Protein AF-A0A512AAW4-F1 (afdb_monomer)

Organism: Streptococcus cristatus (NCBI:txid45634)

Nearest PDB structures (foldseek):
  4uos-assembly1_A  TM=4.227E-01  e=2.450E-01  synthetic construct
  2cmr-assembly1_A  TM=3.109E-01  e=2.450E-01  Human immunodeficiency virus 1
  7sqc-assembly1_1W  TM=2.433E-01  e=3.384E+00  Chlamydomonas reinhardtii
  2b0h-assembly1_A  TM=2.538E-01  e=7.264E+00  Mus musculus
  8ek4-assembly1_A  TM=2.307E-01  e=8.793E+00  synthetic construct

Secondary structure (DSSP, 8-state):
--HHHHHHHHHHHHHHHHHHHHHHHHHHHHHHHHHHTTSS-HHHHHHHHHHHHHHHHHHHHHHHHHHHHHHHHHHHHHHHHHHHT--PPPHHHHHHHHHHHH-S---HHHHHHHHHHTTT-HHHHHHHHHHHHT-GGGTT--SGGG-HHHHHHHHHHHHHHHHHHHHHHS--SS-HHHHHHHHHHHHHHHHHHHHHHHHHHHSS------

Radius of gyration: 25.34 Å; Cα contacts (8 Å, |Δi|>4): 160; chains: 1; bounding box: 61×19×77 Å

Foldseek 3Di:
DALVVLLVLLLVLLVVLLVLQVVLLVLLVVLVVCVVVVVDDPVVSVVVSVVSQVVSLVVLVVSLVVSLVVLVVNLVVVLVVLVVLADEQDPVLVVVLVVLLVDPDDDLVRLVVQLVVCLRHVVSLVSSVVSLVVDPNSPPDPSCLSNLNSLSVVLSVVSSVLSVCSSPQSHNDNDPVSSVVSVVCSVVSSVVSVQSVCCSVVSDRPPPDD

pLDDT: mean 89.38, std 12.2, range [28.84, 98.5]

Structure (mmCIF, N/CA/C/O backbone):
data_AF-A0A512AAW4-F1
#
_entry.id   AF-A0A512AAW4-F1
#
loop_
_atom_site.group_PDB
_atom_site.id
_atom_site.type_symbol
_atom_site.label_atom_id
_atom_site.label_alt_id
_atom_site.label_comp_id
_atom_site.label_asym_id
_atom_site.label_entity_id
_atom_site.label_seq_id
_atom_site.pdbx_PDB_ins_code
_atom_site.Cartn_x
_atom_site.Cartn_y
_atom_site.Cartn_z
_atom_site.occupancy
_atom_site.B_iso_or_equiv
_atom_site.auth_seq_id
_atom_site.auth_comp_id
_atom_site.auth_asym_id
_atom_site.auth_atom_id
_atom_site.pdbx_PDB_model_num
ATOM 1 N N . MET A 1 1 ? 7.402 5.857 11.041 1.00 81.88 1 MET A N 1
ATOM 2 C CA . MET A 1 1 ? 6.898 6.655 9.907 1.00 81.88 1 MET A CA 1
ATOM 3 C C . MET A 1 1 ? 5.409 6.870 10.190 1.00 81.88 1 MET A C 1
ATOM 5 O O . MET A 1 1 ? 5.065 6.803 11.366 1.00 81.88 1 MET A O 1
ATOM 9 N N . SER A 1 2 ? 4.548 7.178 9.223 1.00 93.25 2 SER A N 1
ATOM 10 C CA . SER A 1 2 ? 3.087 7.038 9.365 1.00 93.25 2 SER A CA 1
ATOM 11 C C . SER A 1 2 ? 2.495 6.562 8.040 1.00 93.25 2 SER A C 1
ATOM 13 O O . SER A 1 2 ? 3.134 6.727 6.994 1.00 93.25 2 SER A O 1
ATOM 15 N N . PHE A 1 3 ? 1.272 6.024 8.051 1.00 93.88 3 PHE A N 1
ATOM 16 C CA . PHE A 1 3 ? 0.582 5.642 6.814 1.00 93.88 3 PHE A CA 1
ATOM 17 C C . PHE A 1 3 ? 0.353 6.822 5.863 1.00 93.88 3 PHE A C 1
ATOM 19 O O . PHE A 1 3 ? 0.428 6.647 4.650 1.00 93.88 3 PHE A O 1
ATOM 26 N N . THR A 1 4 ? 0.187 8.042 6.383 1.00 94.31 4 THR A N 1
ATOM 27 C CA . THR A 1 4 ? 0.134 9.261 5.563 1.00 94.31 4 THR A CA 1
ATOM 28 C C . THR A 1 4 ? 1.429 9.478 4.779 1.00 94.31 4 THR A C 1
ATOM 30 O O . THR A 1 4 ? 1.380 9.799 3.597 1.00 94.31 4 THR A O 1
ATOM 33 N N . THR A 1 5 ? 2.593 9.275 5.403 1.00 96.12 5 THR A N 1
ATOM 34 C CA . THR A 1 5 ? 3.885 9.380 4.705 1.00 96.12 5 THR A CA 1
ATOM 35 C C . THR A 1 5 ? 4.074 8.242 3.705 1.00 96.12 5 THR A C 1
ATOM 37 O O . THR A 1 5 ? 4.491 8.488 2.577 1.00 96.12 5 THR A O 1
ATOM 40 N N . ILE A 1 6 ? 3.735 7.010 4.093 1.00 97.12 6 ILE A N 1
ATOM 41 C CA . ILE A 1 6 ? 3.852 5.830 3.223 1.00 97.12 6 ILE A CA 1
ATOM 42 C C . ILE A 1 6 ? 3.010 6.008 1.959 1.00 97.12 6 ILE A C 1
ATOM 44 O O . ILE A 1 6 ? 3.510 5.765 0.864 1.00 97.12 6 ILE A O 1
ATOM 48 N N . LYS A 1 7 ? 1.777 6.507 2.089 1.00 96.56 7 LYS A N 1
ATOM 49 C CA . LYS A 1 7 ? 0.915 6.858 0.957 1.00 96.56 7 LYS A CA 1
ATOM 50 C C . LYS A 1 7 ? 1.628 7.752 -0.051 1.00 96.56 7 LYS A C 1
ATOM 52 O O . LYS A 1 7 ? 1.677 7.423 -1.233 1.00 96.56 7 LYS A O 1
ATOM 57 N N . GLU A 1 8 ? 2.203 8.861 0.405 1.00 97.56 8 GLU A N 1
ATOM 58 C CA . GLU A 1 8 ? 2.907 9.791 -0.482 1.00 97.56 8 GLU A CA 1
ATOM 59 C C . GLU A 1 8 ? 4.129 9.138 -1.143 1.00 97.56 8 GLU A C 1
ATOM 61 O O . GLU A 1 8 ? 4.388 9.356 -2.327 1.00 97.56 8 GLU A O 1
ATOM 66 N N . GLU A 1 9 ? 4.843 8.263 -0.432 1.00 97.94 9 GLU A N 1
ATOM 67 C CA . GLU A 1 9 ? 5.944 7.501 -1.023 1.00 97.94 9 GLU A CA 1
ATOM 68 C C . GLU A 1 9 ? 5.486 6.507 -2.107 1.00 97.94 9 GLU A C 1
ATOM 70 O O . GLU A 1 9 ? 6.188 6.351 -3.113 1.00 97.94 9 GLU A O 1
ATOM 75 N N . ILE A 1 10 ? 4.322 5.867 -1.946 1.00 98.00 10 ILE A N 1
ATOM 76 C CA . ILE A 1 10 ? 3.715 5.005 -2.977 1.00 98.00 10 ILE A CA 1
ATOM 77 C C . ILE A 1 10 ? 3.312 5.851 -4.188 1.00 98.00 10 ILE A C 1
ATOM 79 O O . ILE A 1 10 ? 3.579 5.463 -5.328 1.00 98.00 10 ILE A O 1
ATOM 83 N N . LYS A 1 11 ? 2.749 7.047 -3.970 1.00 97.50 11 LYS A N 1
ATOM 84 C CA . LYS A 1 11 ? 2.408 7.957 -5.071 1.00 97.50 11 LYS A CA 1
ATOM 85 C C . LYS A 1 11 ? 3.635 8.377 -5.876 1.00 97.50 11 LYS A C 1
ATOM 87 O O . LYS A 1 11 ? 3.612 8.390 -7.109 1.00 97.50 11 LYS A O 1
ATOM 92 N N . ILE A 1 12 ? 4.728 8.701 -5.184 1.00 97.31 12 ILE A N 1
ATOM 93 C CA . ILE A 1 12 ? 6.020 9.006 -5.811 1.00 97.31 12 ILE A CA 1
ATOM 94 C C . ILE A 1 12 ? 6.516 7.802 -6.619 1.00 97.31 12 ILE A C 1
ATOM 96 O O . ILE A 1 12 ? 6.962 7.978 -7.753 1.00 97.31 12 ILE A O 1
ATOM 100 N N . PHE A 1 13 ? 6.397 6.586 -6.080 1.00 97.75 13 PHE A N 1
ATOM 101 C CA . PHE A 1 13 ? 6.764 5.364 -6.794 1.00 97.75 13 PHE A CA 1
ATOM 102 C C . PHE A 1 13 ? 5.944 5.168 -8.077 1.00 97.75 13 PHE A C 1
ATOM 104 O O . PHE A 1 13 ? 6.533 4.953 -9.137 1.00 97.75 13 PHE A O 1
ATOM 111 N N . GLY A 1 14 ? 4.621 5.344 -8.029 1.00 96.88 14 GLY A N 1
ATOM 112 C CA . GLY A 1 14 ? 3.759 5.288 -9.215 1.00 96.88 14 GLY A CA 1
ATOM 113 C C . GLY A 1 14 ? 4.151 6.302 -10.292 1.00 96.88 14 GLY A C 1
ATOM 114 O O . GLY A 1 14 ? 4.330 5.936 -11.455 1.00 96.88 14 GLY A O 1
ATOM 115 N N . LYS A 1 15 ? 4.378 7.565 -9.908 1.00 96.94 15 LYS A N 1
ATOM 116 C CA . LYS A 1 15 ? 4.849 8.618 -10.832 1.00 96.94 15 LYS A CA 1
ATOM 117 C C . LYS A 1 15 ? 6.210 8.287 -11.432 1.00 96.94 15 LYS A C 1
ATOM 119 O O . LYS A 1 15 ? 6.418 8.479 -12.630 1.00 96.94 15 LYS A O 1
ATOM 124 N N . ARG A 1 16 ? 7.127 7.756 -10.622 1.00 97.12 16 ARG A N 1
ATOM 125 C CA . ARG A 1 16 ? 8.448 7.336 -11.092 1.00 97.12 16 ARG A CA 1
ATOM 126 C C . ARG A 1 16 ? 8.344 6.189 -12.093 1.00 97.12 16 ARG A C 1
ATOM 128 O O . ARG A 1 16 ? 9.012 6.237 -13.118 1.00 97.12 16 ARG A O 1
ATOM 135 N N . LYS A 1 17 ? 7.475 5.209 -11.848 1.00 96.19 17 LYS A N 1
ATOM 136 C CA . LYS A 1 17 ? 7.216 4.093 -12.768 1.00 96.19 17 LYS A CA 1
ATOM 137 C C . LYS A 1 17 ? 6.699 4.556 -14.118 1.00 96.19 17 LYS A C 1
ATOM 139 O O . LYS A 1 17 ? 7.242 4.151 -15.140 1.00 96.19 17 LYS A O 1
ATOM 144 N N . TYR A 1 18 ? 5.718 5.449 -14.117 1.00 96.75 18 TYR A N 1
ATOM 145 C CA . TYR A 1 18 ? 5.232 6.064 -15.347 1.00 96.75 18 TYR A CA 1
ATOM 146 C C . TYR A 1 18 ? 6.341 6.816 -16.096 1.00 96.75 18 TYR A C 1
ATOM 148 O O . TYR A 1 18 ? 6.482 6.663 -17.308 1.00 96.75 18 TYR A O 1
ATOM 156 N N . GLN A 1 19 ? 7.184 7.569 -15.382 1.00 97.12 19 GLN A N 1
ATOM 157 C CA . GLN A 1 19 ? 8.315 8.254 -16.006 1.00 97.12 19 GLN A CA 1
ATOM 158 C C . GLN A 1 19 ? 9.314 7.267 -16.628 1.00 97.12 19 GLN A C 1
ATOM 160 O O . GLN A 1 19 ? 9.734 7.482 -17.757 1.00 97.12 19 GLN A O 1
ATOM 165 N N . LEU A 1 20 ? 9.632 6.155 -15.956 1.00 97.50 20 LEU A N 1
ATOM 166 C CA . LEU A 1 20 ? 10.504 5.110 -16.510 1.00 97.50 20 LEU A CA 1
ATOM 167 C C . LEU A 1 20 ? 9.929 4.496 -17.797 1.00 97.50 20 LEU A C 1
ATOM 169 O O . LEU A 1 20 ? 10.679 4.222 -18.732 1.00 97.50 20 LEU A O 1
ATOM 173 N N . MET A 1 21 ? 8.607 4.298 -17.873 1.00 97.56 21 MET A N 1
ATOM 174 C CA . MET A 1 21 ? 7.954 3.847 -19.109 1.00 97.56 21 MET A CA 1
ATOM 175 C C . MET A 1 21 ? 8.145 4.863 -20.237 1.00 97.56 21 MET A C 1
ATOM 177 O O . MET A 1 21 ? 8.500 4.484 -21.353 1.00 97.56 21 MET A O 1
ATOM 181 N N . LYS A 1 22 ? 7.930 6.150 -19.940 1.00 97.75 22 LYS A N 1
ATOM 182 C CA . LYS A 1 22 ? 8.087 7.240 -20.905 1.00 97.75 22 LYS A CA 1
ATOM 183 C C . LYS A 1 22 ? 9.529 7.350 -21.406 1.00 97.75 22 LYS A C 1
ATOM 185 O O . LYS A 1 22 ? 9.740 7.351 -22.615 1.00 97.75 22 LYS A O 1
ATOM 190 N N . ASP A 1 23 ? 10.497 7.370 -20.492 1.00 97.75 23 ASP A N 1
ATOM 191 C CA . ASP A 1 23 ? 11.928 7.453 -20.810 1.00 97.75 23 ASP A CA 1
ATOM 192 C C . ASP A 1 23 ? 12.354 6.295 -21.729 1.00 97.75 23 ASP A C 1
ATOM 194 O O . ASP A 1 23 ? 13.10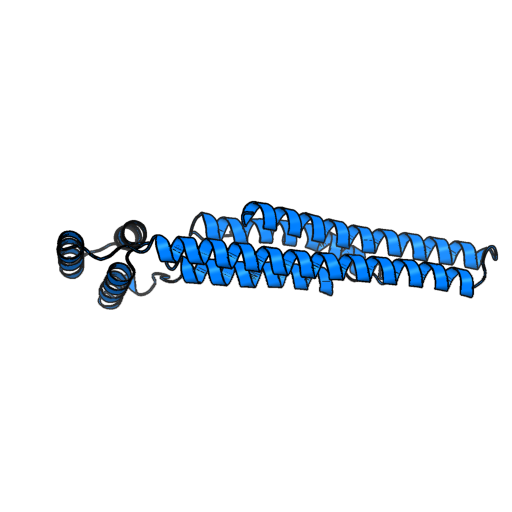5 6.487 -22.684 1.00 97.75 23 ASP A O 1
ATOM 198 N N . TYR A 1 24 ? 11.839 5.087 -21.479 1.00 98.19 24 TYR A N 1
ATOM 199 C CA . TYR A 1 24 ? 12.138 3.920 -22.307 1.00 98.19 24 TYR A CA 1
ATOM 200 C C . TYR A 1 24 ? 11.526 4.009 -23.708 1.00 98.19 24 TYR A C 1
ATOM 202 O O . TYR A 1 24 ? 12.192 3.670 -24.682 1.00 98.19 24 TYR A O 1
ATOM 210 N N . VAL A 1 25 ? 10.277 4.473 -23.831 1.00 98.00 25 VAL A N 1
ATOM 211 C CA . VAL A 1 25 ? 9.637 4.700 -25.140 1.00 98.00 25 VAL A CA 1
ATOM 212 C C . VAL A 1 25 ? 10.420 5.731 -25.955 1.00 98.00 25 VAL A C 1
ATOM 214 O O . VAL A 1 25 ? 10.653 5.522 -27.144 1.00 98.00 25 VAL A O 1
ATOM 217 N N . GLU A 1 26 ? 10.856 6.825 -25.329 1.00 97.81 26 GLU A N 1
ATOM 218 C CA . GLU A 1 26 ? 11.666 7.854 -25.992 1.00 97.81 26 GLU A CA 1
ATOM 219 C C . GLU A 1 26 ? 13.023 7.297 -26.450 1.00 97.81 26 GLU A C 1
ATOM 221 O O . GLU A 1 26 ? 13.436 7.539 -27.588 1.00 97.81 26 GLU A O 1
ATOM 226 N N . LEU A 1 27 ? 13.679 6.490 -25.608 1.00 98.06 27 LEU A N 1
ATOM 227 C CA . LEU A 1 27 ? 14.929 5.815 -25.956 1.00 98.06 27 LEU A CA 1
ATOM 228 C C . LEU A 1 27 ? 14.750 4.834 -27.123 1.00 98.06 27 LEU A C 1
ATOM 230 O O . LEU A 1 27 ? 15.573 4.822 -28.038 1.00 98.06 27 LEU A O 1
ATOM 234 N N . ASP A 1 28 ? 13.683 4.035 -27.124 1.00 97.56 28 ASP A N 1
ATOM 235 C CA . ASP A 1 28 ? 13.373 3.102 -28.214 1.00 97.56 28 ASP A CA 1
ATOM 236 C C . ASP A 1 28 ? 13.150 3.834 -29.543 1.00 97.56 28 ASP A C 1
ATOM 238 O O . ASP A 1 28 ? 13.721 3.472 -30.576 1.00 97.56 28 ASP A O 1
ATOM 242 N N . GLU A 1 29 ? 12.407 4.942 -29.534 1.00 97.31 29 GLU A N 1
ATOM 243 C CA . GLU A 1 29 ? 12.256 5.783 -30.723 1.00 97.31 29 GLU A CA 1
ATOM 244 C C . GLU A 1 29 ? 13.587 6.370 -31.207 1.00 97.31 29 GLU A C 1
ATOM 246 O O . GLU A 1 29 ? 13.839 6.431 -32.417 1.00 97.31 29 GLU A O 1
ATOM 251 N N . GLU A 1 30 ? 14.439 6.825 -30.288 1.00 97.50 30 GLU A N 1
ATOM 252 C CA . GLU A 1 30 ? 15.758 7.363 -30.614 1.00 97.50 30 GLU A CA 1
ATOM 253 C C . GLU A 1 30 ? 16.662 6.293 -31.239 1.00 97.50 30 GLU A C 1
ATOM 255 O O . GLU A 1 30 ? 17.298 6.545 -32.270 1.00 97.50 30 GLU A O 1
ATOM 260 N N . MET A 1 31 ? 16.693 5.092 -30.658 1.00 97.56 31 MET A N 1
ATOM 261 C CA . MET A 1 31 ? 17.478 3.972 -31.173 1.00 97.56 31 MET A CA 1
ATOM 262 C C . MET A 1 31 ? 17.005 3.562 -32.566 1.00 97.56 31 MET A C 1
ATOM 264 O O . MET A 1 31 ? 17.828 3.422 -33.473 1.00 97.56 31 MET A O 1
ATOM 268 N N . ASN A 1 32 ? 15.691 3.476 -32.783 1.00 96.38 32 ASN A N 1
ATOM 269 C CA . ASN A 1 32 ? 15.114 3.174 -34.093 1.00 96.38 32 ASN A CA 1
ATOM 270 C C . ASN A 1 32 ? 15.475 4.230 -35.153 1.00 96.38 32 ASN A C 1
ATOM 272 O O . ASN A 1 32 ? 15.849 3.878 -36.275 1.00 96.38 32 ASN A O 1
ATOM 276 N N . LYS A 1 33 ? 15.454 5.524 -34.803 1.00 97.75 33 LYS A N 1
ATOM 277 C CA . LYS A 1 33 ? 15.900 6.609 -35.701 1.00 97.75 33 LYS A CA 1
ATOM 278 C C . LYS A 1 33 ? 17.386 6.484 -36.049 1.00 97.75 33 LYS A C 1
ATOM 280 O O . LYS A 1 33 ? 17.754 6.593 -37.220 1.00 97.75 33 LYS A O 1
ATOM 285 N N . LYS A 1 34 ? 18.243 6.232 -35.055 1.00 97.50 34 LYS A N 1
ATOM 286 C CA . LYS A 1 34 ? 19.696 6.079 -35.249 1.00 97.50 34 LYS A CA 1
ATOM 287 C C . LYS A 1 34 ? 20.058 4.843 -36.078 1.00 97.50 34 LYS A C 1
ATOM 289 O O . LYS A 1 34 ? 21.002 4.914 -36.871 1.00 97.50 34 LYS A O 1
ATOM 294 N N . LEU A 1 35 ? 19.309 3.749 -35.923 1.00 96.88 35 LEU A N 1
ATOM 295 C CA . LEU A 1 35 ? 19.428 2.541 -36.744 1.00 96.88 35 LEU A CA 1
ATOM 296 C C . LEU A 1 35 ? 19.024 2.805 -38.195 1.00 96.88 35 LEU A C 1
ATOM 298 O O . LEU A 1 35 ? 19.781 2.474 -39.103 1.00 96.88 35 LEU A O 1
ATOM 302 N N . ALA A 1 36 ? 17.875 3.451 -38.418 1.00 96.56 36 ALA A N 1
ATOM 303 C CA . ALA A 1 36 ? 17.405 3.796 -39.761 1.00 96.56 36 ALA A CA 1
ATOM 304 C C . ALA A 1 36 ? 18.376 4.735 -40.500 1.00 96.56 36 ALA A C 1
ATOM 306 O O . ALA A 1 36 ? 18.552 4.621 -41.710 1.00 96.56 36 ALA A O 1
ATOM 307 N N . ALA A 1 37 ? 19.047 5.629 -39.768 1.00 97.12 37 ALA A N 1
ATOM 308 C CA . ALA A 1 37 ? 20.084 6.507 -40.304 1.00 97.12 37 ALA A CA 1
ATOM 309 C C . ALA A 1 37 ? 21.454 5.821 -40.502 1.00 97.12 37 ALA A C 1
ATOM 311 O O . ALA A 1 37 ? 22.387 6.465 -40.979 1.00 97.12 37 ALA A O 1
ATOM 312 N N . GLY A 1 38 ? 21.615 4.551 -40.107 1.00 95.56 38 GLY A N 1
ATOM 313 C CA . GLY A 1 38 ? 22.887 3.820 -40.191 1.00 95.56 38 GLY A CA 1
ATOM 314 C C . GLY A 1 38 ? 23.985 4.348 -39.258 1.00 95.56 38 GLY A C 1
ATOM 315 O O . GLY A 1 38 ? 25.155 4.020 -39.434 1.00 95.56 38 GLY A O 1
ATOM 316 N N . THR A 1 39 ? 23.628 5.178 -38.274 1.00 96.44 39 THR A N 1
ATOM 317 C CA . THR A 1 39 ? 24.590 5.819 -37.355 1.00 96.44 39 THR A CA 1
ATOM 318 C C . THR A 1 39 ? 25.045 4.915 -36.213 1.00 96.44 39 THR A C 1
ATOM 320 O O . THR A 1 39 ? 26.098 5.151 -35.624 1.00 96.44 39 THR A O 1
ATOM 323 N N . ILE A 1 40 ? 24.264 3.879 -35.901 1.00 95.69 40 ILE A N 1
ATOM 324 C CA . ILE A 1 40 ? 24.601 2.838 -34.928 1.00 95.69 40 ILE A CA 1
ATOM 325 C C . ILE A 1 40 ? 24.269 1.469 -35.523 1.00 95.69 40 ILE A C 1
ATOM 327 O O . ILE A 1 40 ? 23.430 1.360 -36.417 1.00 95.69 40 ILE A O 1
ATOM 331 N N . GLY A 1 41 ? 24.910 0.417 -35.013 1.00 97.19 41 GLY A N 1
ATOM 332 C CA . GLY A 1 41 ? 24.559 -0.962 -35.354 1.00 97.19 41 GLY A CA 1
ATOM 333 C C . GLY A 1 41 ? 23.462 -1.528 -34.449 1.00 97.19 41 GLY A C 1
ATOM 334 O O . GLY A 1 41 ? 23.286 -1.077 -33.317 1.00 97.19 41 GLY A O 1
ATOM 335 N N . THR A 1 42 ? 22.777 -2.577 -34.915 1.00 96.00 42 THR A N 1
ATOM 336 C CA . THR A 1 42 ? 21.697 -3.272 -34.182 1.00 96.00 42 THR A CA 1
ATOM 337 C C . THR A 1 42 ? 22.114 -3.708 -32.781 1.00 96.00 42 THR A C 1
ATOM 339 O O . THR A 1 42 ? 21.354 -3.540 -31.834 1.00 96.00 42 THR A O 1
ATOM 342 N N . LYS A 1 43 ? 23.345 -4.209 -32.625 1.00 97.19 43 LYS A N 1
ATOM 343 C CA . LYS A 1 43 ? 23.864 -4.620 -31.316 1.00 97.19 43 LYS A CA 1
ATOM 344 C C . LYS A 1 43 ? 23.944 -3.451 -30.330 1.00 97.19 43 LYS A C 1
ATOM 346 O O . LYS A 1 43 ? 23.502 -3.582 -29.202 1.00 97.19 43 LYS A O 1
ATOM 351 N N . THR A 1 44 ? 24.452 -2.300 -30.769 1.00 96.06 44 THR A N 1
ATOM 352 C CA . THR A 1 44 ? 24.571 -1.105 -29.920 1.00 96.06 44 THR A CA 1
ATOM 353 C C . THR A 1 44 ? 23.208 -0.583 -29.474 1.00 96.06 44 THR A C 1
ATOM 355 O O . THR A 1 44 ? 23.072 -0.169 -28.327 1.00 96.06 44 THR A O 1
ATOM 358 N N . ALA A 1 45 ? 22.209 -0.608 -30.361 1.00 96.62 45 ALA A N 1
ATOM 359 C CA . ALA A 1 45 ? 20.839 -0.244 -30.011 1.00 96.62 45 ALA A CA 1
ATOM 360 C C . ALA A 1 45 ? 20.253 -1.201 -28.961 1.00 96.62 45 ALA A C 1
ATOM 362 O O . ALA A 1 45 ? 19.723 -0.748 -27.948 1.00 96.62 45 ALA A O 1
ATOM 363 N N . GLN A 1 46 ? 20.411 -2.513 -29.170 1.00 97.12 46 GLN A N 1
ATOM 364 C CA . GLN A 1 46 ? 19.916 -3.527 -28.241 1.00 97.12 46 GLN A CA 1
ATOM 365 C C . GLN A 1 46 ? 20.582 -3.420 -26.865 1.00 97.12 46 GLN A C 1
ATOM 367 O O . GLN A 1 46 ? 19.882 -3.411 -25.860 1.00 97.12 46 GLN A O 1
ATOM 372 N N . ASP A 1 47 ? 21.908 -3.261 -26.812 1.00 97.75 47 ASP A N 1
ATOM 373 C CA . ASP A 1 47 ? 22.648 -3.149 -25.550 1.00 97.75 47 ASP A CA 1
ATOM 374 C C . ASP A 1 47 ? 22.155 -1.946 -24.712 1.00 97.75 47 ASP A C 1
ATOM 376 O O . ASP A 1 47 ? 22.022 -2.051 -23.492 1.00 97.75 47 ASP A O 1
ATOM 380 N N . GLN A 1 48 ? 21.832 -0.812 -25.353 1.00 97.19 48 GLN A N 1
ATOM 381 C CA . GLN A 1 48 ? 21.287 0.368 -24.665 1.00 97.19 48 GLN A CA 1
ATOM 382 C C . GLN A 1 48 ? 19.868 0.133 -24.138 1.00 97.19 48 GLN A C 1
ATOM 384 O O . GLN A 1 48 ? 19.572 0.492 -22.994 1.00 97.19 48 GLN A O 1
ATOM 389 N N . LEU A 1 49 ? 19.002 -0.495 -24.938 1.00 97.69 49 LEU A N 1
ATOM 390 C CA . LEU A 1 49 ? 17.639 -0.834 -24.527 1.00 97.69 49 LEU A CA 1
ATOM 391 C C . LEU A 1 49 ? 17.631 -1.863 -23.393 1.00 97.69 49 LEU A C 1
ATOM 393 O O . LEU A 1 49 ? 16.912 -1.689 -22.410 1.00 97.69 49 LEU A O 1
ATOM 397 N N . ASP A 1 50 ? 18.475 -2.889 -23.468 1.00 97.88 50 ASP A N 1
ATOM 398 C CA . ASP A 1 50 ? 18.611 -3.900 -22.419 1.00 97.88 50 ASP A CA 1
ATOM 399 C C . ASP A 1 50 ? 19.143 -3.284 -21.123 1.00 97.88 50 ASP A C 1
ATOM 401 O O . ASP A 1 50 ? 18.657 -3.595 -20.031 1.00 97.88 50 ASP A O 1
ATOM 405 N N . GLN A 1 51 ? 20.118 -2.376 -21.214 1.00 97.75 51 GLN A N 1
ATOM 406 C CA . GLN A 1 51 ? 20.630 -1.658 -20.050 1.00 97.75 51 GLN A CA 1
ATOM 407 C C . GLN A 1 51 ? 19.537 -0.800 -19.397 1.00 97.75 51 GLN A C 1
ATOM 409 O O . GLN A 1 51 ? 19.358 -0.862 -18.177 1.00 97.75 51 GLN A O 1
ATOM 414 N N . ALA A 1 52 ? 18.783 -0.031 -20.186 1.00 97.50 52 ALA A N 1
ATOM 415 C CA . ALA A 1 52 ? 17.690 0.799 -19.684 1.00 97.50 52 ALA A CA 1
ATOM 416 C C . ALA A 1 52 ? 16.578 -0.041 -19.036 1.00 97.50 52 ALA A C 1
ATOM 418 O O . ALA A 1 52 ? 16.119 0.285 -17.935 1.00 97.50 52 ALA A O 1
ATOM 419 N N . TYR A 1 53 ? 16.198 -1.156 -19.666 1.00 97.31 53 TYR A N 1
ATOM 420 C CA . TYR A 1 53 ? 15.225 -2.106 -19.128 1.00 97.31 53 TYR A CA 1
ATOM 421 C C . TYR A 1 53 ? 15.684 -2.674 -17.781 1.00 97.31 53 TYR A C 1
ATOM 423 O O . TYR A 1 53 ? 14.959 -2.602 -16.786 1.00 97.31 53 TYR A O 1
ATOM 431 N N . ASN A 1 54 ? 16.911 -3.199 -17.722 1.00 97.38 54 ASN A N 1
ATOM 432 C CA . ASN A 1 54 ? 17.444 -3.838 -16.520 1.00 97.38 54 ASN A CA 1
ATOM 433 C C . ASN A 1 54 ? 17.608 -2.850 -15.361 1.00 97.38 54 ASN A C 1
ATOM 435 O O . ASN A 1 54 ? 17.279 -3.188 -14.221 1.00 97.38 54 ASN A O 1
ATOM 439 N N . ASN A 1 55 ? 18.060 -1.625 -15.640 1.00 96.75 55 ASN A N 1
ATOM 440 C CA . ASN A 1 55 ? 18.155 -0.567 -14.635 1.00 96.75 55 ASN A CA 1
ATOM 441 C C . ASN A 1 55 ? 16.774 -0.210 -14.079 1.00 96.75 55 ASN A C 1
ATOM 443 O O . ASN A 1 55 ? 16.591 -0.201 -12.863 1.00 96.75 55 ASN A O 1
ATOM 447 N N . SER A 1 56 ? 15.794 0.001 -14.961 1.00 96.38 56 SER A N 1
ATOM 448 C CA . SER A 1 56 ? 14.421 0.336 -14.570 1.00 96.38 56 SER A CA 1
ATOM 449 C C . SER A 1 56 ? 13.778 -0.780 -13.750 1.00 96.38 56 SER A C 1
ATOM 451 O O . SER A 1 56 ? 13.149 -0.524 -12.725 1.00 96.38 56 SER A O 1
ATOM 453 N N . LYS A 1 57 ? 13.976 -2.039 -14.158 1.00 95.88 57 LYS A N 1
ATOM 454 C CA . LYS A 1 57 ? 13.494 -3.215 -13.428 1.00 95.88 57 LYS A CA 1
ATOM 455 C C . LYS A 1 57 ? 14.115 -3.301 -12.038 1.00 95.88 57 LYS A C 1
ATOM 457 O O . LYS A 1 57 ? 13.388 -3.487 -11.068 1.00 95.88 57 LYS A O 1
ATOM 462 N N . LYS A 1 58 ? 15.435 -3.140 -11.927 1.00 96.56 58 LYS A N 1
ATOM 463 C CA . LYS A 1 58 ? 16.137 -3.190 -10.639 1.00 96.56 58 LYS A CA 1
ATOM 464 C C . LYS A 1 58 ? 15.693 -2.062 -9.704 1.00 96.56 58 LYS A C 1
ATOM 466 O O . LYS A 1 58 ? 15.438 -2.325 -8.533 1.00 96.56 58 LYS A O 1
ATOM 471 N N . GLU A 1 59 ? 15.572 -0.838 -10.220 1.00 96.06 59 GLU A N 1
ATOM 472 C CA . GLU A 1 59 ? 15.063 0.319 -9.470 1.00 96.06 59 GLU A CA 1
ATOM 473 C C . GLU A 1 59 ? 13.640 0.054 -8.953 1.00 96.06 59 GLU A C 1
ATOM 475 O O . GLU A 1 59 ? 13.369 0.209 -7.762 1.00 96.06 59 GLU A O 1
ATOM 480 N N . SER A 1 60 ? 12.758 -0.425 -9.835 1.00 96.00 60 SER A N 1
ATOM 481 C CA . SER A 1 60 ? 11.363 -0.764 -9.532 1.00 96.00 60 SER A CA 1
ATOM 482 C C . SER A 1 60 ? 11.245 -1.811 -8.427 1.00 96.00 60 SER A C 1
ATOM 484 O O . SER A 1 60 ? 10.558 -1.592 -7.432 1.00 96.00 60 SER A O 1
ATOM 486 N N . GLN A 1 61 ? 11.965 -2.926 -8.576 1.00 96.06 61 GLN A N 1
ATOM 487 C CA . GLN A 1 61 ? 11.944 -4.036 -7.626 1.00 96.06 61 GLN A CA 1
ATOM 488 C C . GLN A 1 61 ? 12.449 -3.606 -6.250 1.00 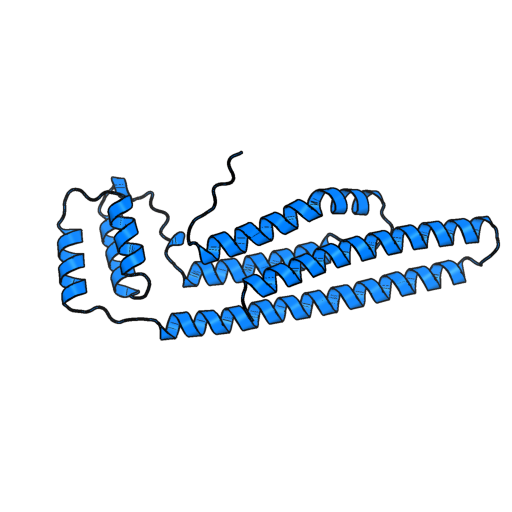96.06 61 GLN A C 1
ATOM 490 O O . GLN A 1 61 ? 11.786 -3.871 -5.252 1.00 96.06 61 GLN A O 1
ATOM 495 N N . HIS A 1 62 ? 13.576 -2.889 -6.205 1.00 97.56 62 HIS A N 1
ATOM 496 C CA . HIS A 1 62 ? 14.118 -2.365 -4.954 1.00 97.56 62 HIS A CA 1
ATOM 497 C C . HIS A 1 62 ? 13.106 -1.461 -4.246 1.00 97.56 62 HIS A C 1
ATOM 499 O O . HIS A 1 62 ? 12.864 -1.612 -3.051 1.00 97.56 62 HIS A O 1
ATOM 505 N N . ARG A 1 63 ? 12.492 -0.525 -4.981 1.00 97.88 63 ARG A N 1
ATOM 506 C CA . ARG A 1 63 ? 11.547 0.423 -4.388 1.00 97.88 63 ARG A CA 1
ATOM 507 C C . ARG A 1 63 ? 10.262 -0.251 -3.912 1.00 97.88 63 ARG A C 1
ATOM 509 O O . ARG A 1 63 ? 9.747 0.115 -2.859 1.00 97.88 63 ARG A O 1
ATOM 516 N N . ARG A 1 64 ? 9.757 -1.231 -4.662 1.00 97.75 64 ARG A N 1
ATOM 517 C CA . ARG A 1 64 ? 8.614 -2.057 -4.260 1.00 97.75 64 ARG A CA 1
ATOM 518 C C . ARG A 1 64 ? 8.893 -2.774 -2.939 1.00 97.75 64 ARG A C 1
ATOM 520 O O . ARG A 1 64 ? 8.065 -2.698 -2.036 1.00 97.75 64 ARG A O 1
ATOM 527 N N . ASP A 1 65 ? 10.038 -3.443 -2.829 1.00 98.06 65 ASP A N 1
ATOM 528 C CA . ASP A 1 65 ? 10.397 -4.206 -1.628 1.00 98.06 65 ASP A CA 1
ATOM 529 C C . ASP A 1 65 ? 10.578 -3.271 -0.421 1.00 98.06 65 ASP A C 1
ATOM 531 O O . ASP A 1 65 ? 9.993 -3.507 0.632 1.00 98.06 65 ASP A O 1
ATOM 535 N N . GLU A 1 66 ? 11.254 -2.131 -0.610 1.00 98.19 66 GLU A N 1
ATOM 536 C CA . GLU A 1 66 ? 11.393 -1.091 0.421 1.00 98.19 66 GLU A CA 1
ATOM 537 C C . GLU A 1 66 ? 10.030 -0.586 0.932 1.00 98.19 66 GLU A C 1
ATOM 539 O O . GLU A 1 66 ? 9.831 -0.419 2.137 1.00 98.19 66 GLU A O 1
ATOM 544 N N . LEU A 1 67 ? 9.076 -0.327 0.031 1.00 98.50 67 LEU A N 1
ATOM 545 C CA . LEU A 1 67 ? 7.735 0.128 0.406 1.00 98.50 67 LEU A CA 1
ATOM 546 C C . LEU A 1 67 ? 6.941 -0.960 1.131 1.00 98.50 67 LEU A C 1
ATOM 548 O O . LEU A 1 67 ? 6.272 -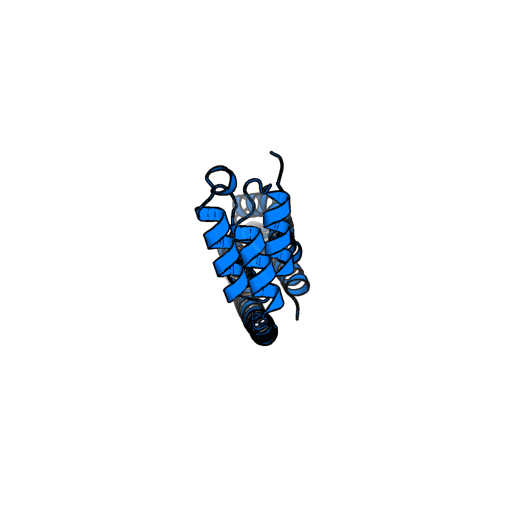0.659 2.119 1.00 98.50 67 LEU A O 1
ATOM 552 N N . ALA A 1 68 ? 7.026 -2.210 0.670 1.00 97.81 68 ALA A N 1
ATOM 553 C CA . ALA A 1 68 ? 6.372 -3.341 1.319 1.00 97.81 68 ALA A CA 1
ATOM 554 C C . ALA A 1 68 ? 6.865 -3.523 2.765 1.00 97.81 68 ALA A C 1
ATOM 556 O O . ALA A 1 68 ? 6.044 -3.727 3.662 1.00 97.81 68 ALA A O 1
ATOM 557 N N . ASP A 1 69 ? 8.170 -3.370 2.995 1.00 98.12 69 ASP A N 1
ATOM 558 C CA . ASP A 1 69 ? 8.770 -3.435 4.329 1.00 98.12 69 ASP A CA 1
ATOM 559 C C . ASP A 1 69 ? 8.335 -2.254 5.206 1.00 98.12 69 ASP A C 1
ATOM 561 O O . ASP A 1 69 ? 7.952 -2.446 6.360 1.00 98.12 69 ASP A O 1
ATOM 565 N N . LYS A 1 70 ? 8.315 -1.025 4.669 1.00 98.31 70 LYS A N 1
ATOM 566 C CA . LYS A 1 70 ? 7.826 0.155 5.408 1.00 98.31 70 LYS A CA 1
ATOM 567 C C . LYS A 1 70 ? 6.368 0.009 5.844 1.00 98.31 70 LYS A C 1
ATOM 569 O O . LYS A 1 70 ? 6.037 0.402 6.963 1.00 98.31 70 LYS A O 1
ATOM 574 N N . ILE A 1 71 ? 5.514 -0.550 4.982 1.00 98.25 71 ILE A N 1
ATOM 575 C CA . ILE A 1 71 ? 4.112 -0.851 5.312 1.00 98.25 71 ILE A CA 1
ATOM 576 C C . ILE A 1 71 ? 4.040 -1.843 6.474 1.00 98.25 71 ILE A C 1
ATOM 578 O O . ILE A 1 71 ? 3.258 -1.635 7.400 1.00 98.25 71 ILE A O 1
ATOM 582 N N . GLU A 1 72 ? 4.852 -2.900 6.446 1.00 97.88 72 GLU A N 1
ATOM 583 C CA . GLU A 1 72 ? 4.870 -3.915 7.501 1.00 97.88 72 GLU A CA 1
ATOM 584 C C . GLU A 1 72 ? 5.330 -3.340 8.845 1.00 97.88 72 GLU A C 1
ATOM 586 O O . GLU A 1 72 ? 4.666 -3.525 9.861 1.00 97.88 72 GLU A O 1
ATOM 591 N N . VAL A 1 73 ? 6.423 -2.576 8.838 1.00 97.88 73 VAL A N 1
ATOM 592 C CA . VAL A 1 73 ? 6.981 -1.957 10.047 1.00 97.88 73 VAL A CA 1
ATOM 593 C C . VAL A 1 73 ? 5.988 -0.986 10.690 1.00 97.88 73 VAL A C 1
ATOM 595 O O . VAL A 1 73 ? 5.839 -0.976 11.913 1.00 97.88 73 VAL A O 1
ATOM 598 N N . GLU A 1 74 ? 5.303 -0.159 9.896 1.00 97.38 74 GLU A N 1
ATOM 599 C CA . GLU A 1 74 ? 4.311 0.770 10.447 1.00 97.38 74 GLU A CA 1
ATOM 600 C C . GLU A 1 74 ? 3.060 0.035 10.947 1.00 97.38 74 GLU A C 1
ATOM 602 O O . GLU A 1 74 ? 2.557 0.371 12.018 1.00 97.38 74 GLU A O 1
ATOM 607 N N . TYR A 1 75 ? 2.622 -1.020 10.248 1.00 96.62 75 TYR A N 1
ATOM 608 C CA . TYR A 1 75 ? 1.544 -1.900 10.706 1.00 96.62 75 TYR A CA 1
ATOM 609 C C . TYR A 1 75 ? 1.846 -2.516 12.077 1.00 96.62 75 TYR A C 1
ATOM 611 O O . TYR A 1 75 ? 1.026 -2.416 12.988 1.00 96.62 75 TYR A O 1
ATOM 619 N N . GLU A 1 76 ? 3.022 -3.122 12.256 1.00 96.56 76 GLU A N 1
ATOM 620 C CA . GLU A 1 76 ? 3.407 -3.743 13.529 1.00 96.56 76 GLU A CA 1
ATOM 621 C C . GLU A 1 76 ? 3.492 -2.720 14.665 1.00 96.56 76 GLU A C 1
ATOM 623 O O . GLU A 1 76 ? 3.054 -2.987 15.790 1.00 96.56 76 GLU A O 1
ATOM 628 N N . LYS A 1 77 ? 4.025 -1.530 14.367 1.00 95.12 77 LYS A N 1
ATOM 629 C CA . LYS A 1 77 ? 4.103 -0.417 15.316 1.00 95.12 77 LYS A CA 1
ATOM 630 C C . LYS A 1 77 ? 2.712 0.019 15.773 1.00 95.12 77 LYS A C 1
ATOM 632 O O . LYS A 1 77 ? 2.480 0.116 16.977 1.00 95.12 77 LYS A O 1
ATOM 637 N N . GLU A 1 78 ? 1.800 0.271 14.842 1.00 92.81 78 GLU A N 1
ATOM 638 C CA . GLU A 1 78 ? 0.453 0.740 15.167 1.00 92.81 78 GLU A CA 1
ATOM 639 C C . GLU A 1 78 ? -0.380 -0.352 15.850 1.00 92.81 78 GLU A C 1
ATOM 641 O O . GLU A 1 78 ? -1.049 -0.080 16.846 1.00 92.81 78 GLU A O 1
ATOM 646 N N . LEU A 1 79 ? -0.238 -1.612 15.429 1.00 92.19 79 LEU A N 1
ATOM 647 C CA . LEU A 1 79 ? -0.865 -2.760 16.086 1.00 92.19 79 LEU A CA 1
ATOM 648 C C . LEU A 1 79 ? -0.408 -2.902 17.541 1.00 92.19 79 LEU A C 1
ATOM 650 O O . LEU A 1 79 ? -1.216 -3.190 18.426 1.00 92.19 79 LEU A O 1
ATOM 654 N N . LYS A 1 80 ? 0.886 -2.705 17.806 1.00 92.19 80 LYS A N 1
ATOM 655 C CA . LYS A 1 80 ? 1.416 -2.707 19.171 1.00 92.19 80 LYS A CA 1
ATOM 656 C C . LYS A 1 80 ? 0.788 -1.588 20.002 1.00 92.19 80 LYS A C 1
ATOM 658 O O . LYS A 1 80 ? 0.334 -1.857 21.110 1.00 92.19 80 LYS A O 1
ATOM 663 N N . THR A 1 81 ? 0.701 -0.373 19.459 1.00 88.88 81 THR A N 1
ATOM 664 C CA . THR A 1 81 ? 0.037 0.753 20.131 1.00 88.88 81 THR A CA 1
ATOM 665 C C . THR A 1 81 ? -1.438 0.462 20.416 1.00 88.88 81 THR A C 1
ATOM 667 O O . THR A 1 81 ? -1.895 0.721 21.528 1.00 88.88 81 THR A O 1
ATOM 670 N N . LEU A 1 82 ? -2.171 -0.137 19.471 1.00 85.75 82 LEU A N 1
ATOM 671 C CA . LEU A 1 82 ? -3.560 -0.556 19.688 1.00 85.75 82 LEU A CA 1
ATOM 672 C C . LEU A 1 82 ? -3.667 -1.550 20.848 1.00 85.75 82 LEU A C 1
ATOM 674 O O . LEU A 1 82 ? -4.476 -1.346 21.752 1.00 85.75 82 LEU A O 1
ATOM 678 N N . LYS A 1 83 ? -2.807 -2.573 20.882 1.00 85.12 83 LYS A N 1
ATOM 679 C CA . LYS A 1 83 ? -2.782 -3.575 21.962 1.00 85.12 83 LYS A CA 1
ATOM 680 C C . LYS A 1 83 ? -2.441 -2.975 23.325 1.00 85.12 83 LYS A C 1
ATOM 682 O O . LYS A 1 83 ? -3.027 -3.376 24.325 1.00 85.12 83 LYS A O 1
ATOM 687 N N . GLU A 1 84 ? -1.529 -2.008 23.372 1.00 85.44 84 GLU A N 1
ATOM 688 C CA . GLU A 1 84 ? -1.173 -1.285 24.601 1.00 85.44 84 GLU A CA 1
ATOM 689 C C . GLU A 1 84 ? -2.278 -0.318 25.058 1.00 85.44 84 GLU A C 1
ATOM 691 O O . GLU A 1 84 ? -2.395 -0.039 26.250 1.00 85.44 84 GLU A O 1
ATOM 696 N N . SER A 1 85 ? -3.114 0.165 24.134 1.00 82.81 85 SER A N 1
ATOM 697 C CA . SER A 1 85 ? -4.250 1.045 24.434 1.00 82.81 85 SER A CA 1
ATOM 698 C C . SER A 1 85 ? -5.493 0.317 24.959 1.00 82.81 85 SER A C 1
ATOM 700 O O . SER A 1 85 ? -6.450 0.979 25.368 1.00 82.81 85 SER A O 1
ATOM 702 N N . VAL A 1 86 ? -5.491 -1.025 24.963 1.00 83.69 86 VAL A N 1
ATOM 703 C CA . VAL A 1 86 ? -6.620 -1.845 25.425 1.00 83.69 86 VAL A CA 1
ATOM 704 C C . VAL A 1 86 ? -6.921 -1.564 26.895 1.00 83.69 86 VAL A C 1
ATOM 706 O O . VAL A 1 86 ? -6.069 -1.685 27.774 1.00 83.69 86 VAL A O 1
ATOM 709 N N . GLN A 1 87 ? -8.180 -1.242 27.165 1.00 84.94 87 GLN A N 1
ATOM 710 C CA . GLN A 1 87 ? -8.704 -0.977 28.494 1.00 84.94 87 GLN A CA 1
ATOM 711 C C . GLN A 1 87 ? -9.600 -2.125 28.963 1.00 84.94 87 GLN A C 1
ATOM 713 O O . GLN A 1 87 ? -10.318 -2.758 28.183 1.00 84.94 87 GLN A O 1
ATOM 718 N N . SER A 1 88 ? -9.584 -2.376 30.271 1.00 87.50 88 SER A N 1
ATOM 719 C CA . SER A 1 88 ? -10.546 -3.266 30.911 1.00 87.50 88 SER A CA 1
ATOM 720 C C . SER A 1 88 ? -11.919 -2.599 31.029 1.00 87.50 88 SER A C 1
ATOM 722 O O . SER A 1 88 ? -12.054 -1.374 31.029 1.00 87.50 88 SER A O 1
ATOM 724 N N . VAL A 1 89 ? -12.951 -3.434 31.129 1.00 89.00 89 VAL A N 1
ATOM 725 C CA . VAL A 1 89 ? -14.320 -2.997 31.414 1.00 89.00 89 VAL A CA 1
ATOM 726 C C . VAL A 1 89 ? -14.450 -2.746 32.917 1.00 89.00 89 VAL A C 1
ATOM 728 O O . VAL A 1 89 ? -14.046 -3.585 33.725 1.00 89.00 89 VAL A O 1
ATOM 731 N N . THR A 1 90 ? -14.994 -1.592 33.288 1.00 94.12 90 THR A N 1
ATOM 732 C CA . THR A 1 90 ? -15.268 -1.192 34.673 1.00 94.12 90 THR A CA 1
ATOM 733 C C . THR A 1 90 ? -16.692 -1.572 35.087 1.00 94.12 90 THR A C 1
ATOM 735 O O . THR A 1 90 ? -17.525 -1.933 34.258 1.00 94.12 90 THR A O 1
ATOM 738 N N . ALA A 1 91 ? -17.003 -1.478 36.383 1.00 93.94 91 ALA A N 1
ATOM 739 C CA . ALA A 1 91 ? -18.368 -1.694 36.867 1.00 93.94 91 ALA A CA 1
ATOM 740 C C . ALA A 1 91 ? -19.369 -0.694 36.257 1.00 93.94 91 ALA A C 1
ATOM 742 O O . ALA A 1 91 ? -20.478 -1.089 35.902 1.00 93.94 91 ALA A O 1
ATOM 743 N N . ASP A 1 92 ? -18.956 0.564 36.073 1.00 95.00 92 ASP A N 1
ATOM 744 C CA . ASP A 1 92 ? -19.780 1.599 35.440 1.00 95.00 92 ASP A CA 1
ATOM 745 C C . ASP A 1 92 ? -20.067 1.261 33.974 1.00 95.00 92 ASP A C 1
ATOM 747 O O . ASP A 1 92 ? -21.206 1.382 33.529 1.00 95.00 92 ASP A O 1
ATOM 751 N N . ASP A 1 93 ? -19.071 0.746 33.242 1.00 93.81 93 ASP A N 1
ATOM 752 C CA . ASP A 1 93 ? -19.271 0.284 31.867 1.00 93.81 93 ASP A CA 1
ATOM 753 C C . ASP A 1 93 ? -20.290 -0.863 31.802 1.00 93.81 93 ASP A C 1
ATOM 755 O O . ASP A 1 93 ? -21.150 -0.891 30.925 1.00 93.81 93 ASP A O 1
ATOM 759 N N . VAL A 1 94 ? -20.212 -1.820 32.736 1.00 93.56 94 VAL A N 1
ATOM 760 C CA . VAL A 1 94 ? -21.179 -2.926 32.817 1.00 93.56 94 VAL A CA 1
ATOM 761 C C . VAL A 1 94 ? -22.580 -2.395 33.104 1.00 93.56 94 VAL A C 1
ATOM 763 O O . VAL A 1 94 ? -23.536 -2.850 32.475 1.00 93.56 94 VAL A O 1
ATOM 766 N N . ALA A 1 95 ? -22.717 -1.444 34.029 1.00 95.25 95 ALA A N 1
ATOM 767 C CA . ALA A 1 95 ? -24.002 -0.844 34.369 1.00 95.25 95 ALA A CA 1
ATOM 768 C C . ALA A 1 95 ? -24.608 -0.097 33.172 1.00 95.25 95 ALA A C 1
ATOM 770 O O . ALA A 1 95 ? -25.781 -0.295 32.851 1.00 95.25 95 ALA A O 1
ATOM 771 N N . GLU A 1 96 ? -23.800 0.695 32.470 1.00 95.19 96 GLU A N 1
ATOM 772 C CA . GLU A 1 96 ? -24.214 1.442 31.284 1.00 95.19 96 GLU A CA 1
ATOM 773 C C . GLU A 1 96 ? -24.637 0.514 30.135 1.00 95.19 96 GLU A C 1
ATOM 775 O O . GLU A 1 96 ? -25.719 0.680 29.572 1.00 95.19 96 GLU A O 1
ATOM 780 N N . LEU A 1 97 ? -23.849 -0.520 29.825 1.00 94.00 97 LEU A N 1
ATOM 781 C CA . LEU A 1 97 ? -24.193 -1.494 28.782 1.00 94.00 97 LEU A CA 1
ATOM 782 C C . LEU A 1 97 ? -25.402 -2.359 29.157 1.00 94.00 97 LEU A C 1
ATOM 784 O O . LEU A 1 97 ? -26.162 -2.769 28.281 1.00 94.00 97 LEU A O 1
ATOM 788 N N . SER A 1 98 ? -25.607 -2.629 30.448 1.00 93.19 98 SER A N 1
ATOM 789 C CA . SER A 1 98 ? -26.809 -3.324 30.930 1.00 93.19 98 SER A CA 1
ATOM 790 C C . SER A 1 98 ? -28.057 -2.462 30.753 1.00 93.19 98 SER A C 1
ATOM 792 O O . SER A 1 98 ? -29.096 -2.968 30.327 1.00 93.19 98 SER A O 1
ATOM 794 N N . LEU A 1 99 ? -27.949 -1.157 31.024 1.00 93.50 99 LEU A N 1
ATOM 795 C CA . LEU A 1 99 ? -29.020 -0.205 30.747 1.00 93.50 99 LEU A CA 1
ATOM 796 C C . LEU A 1 99 ? -29.322 -0.173 29.246 1.00 93.50 99 LEU A C 1
ATOM 798 O O . LEU A 1 99 ? -30.480 -0.342 28.871 1.00 93.50 99 LEU A O 1
ATOM 802 N N . LEU A 1 100 ? -28.288 -0.068 28.404 1.00 92.31 100 LEU A N 1
ATOM 803 C CA . LEU A 1 100 ? -28.416 -0.102 26.947 1.00 92.31 100 LEU A CA 1
ATOM 804 C C . LEU A 1 100 ? -29.149 -1.363 26.465 1.00 92.31 100 LEU A C 1
ATOM 806 O O . LEU A 1 100 ? -30.085 -1.265 25.679 1.00 92.31 100 LEU A O 1
ATOM 810 N N . ALA A 1 101 ? -28.788 -2.541 26.978 1.00 90.06 101 ALA A N 1
ATOM 811 C CA . ALA A 1 101 ? -29.461 -3.795 26.637 1.00 90.06 101 ALA A CA 1
ATOM 812 C C . ALA A 1 101 ? -30.961 -3.788 27.001 1.00 90.06 101 ALA A C 1
ATOM 814 O O . ALA A 1 101 ? -31.776 -4.368 26.289 1.00 90.06 101 ALA A O 1
ATOM 815 N N . SER A 1 102 ? -31.335 -3.117 28.096 1.00 89.38 102 SER A N 1
ATOM 816 C CA . SER A 1 102 ? -32.727 -3.025 28.561 1.00 89.38 102 SER A CA 1
ATOM 817 C C . SER A 1 102 ? -33.565 -1.950 27.856 1.00 89.38 102 SER A C 1
ATOM 819 O O . SER A 1 102 ? -34.799 -2.004 27.892 1.00 89.38 102 SER A O 1
ATOM 821 N N . THR A 1 103 ? -32.923 -0.972 27.213 1.00 87.75 103 THR A N 1
ATOM 822 C CA . THR A 1 103 ? -33.606 0.105 26.491 1.00 87.75 103 THR A CA 1
ATOM 823 C C . THR A 1 103 ? -34.343 -0.479 25.292 1.00 87.75 103 THR A C 1
ATOM 825 O O . THR A 1 103 ? -33.735 -1.159 24.474 1.00 87.75 103 THR A O 1
ATOM 828 N N . LYS A 1 104 ? -35.646 -0.212 25.138 1.00 80.88 104 LYS A N 1
ATOM 829 C CA . LYS A 1 104 ? -36.431 -0.735 24.003 1.00 80.88 104 LYS A CA 1
ATOM 830 C C . LYS A 1 104 ? -36.020 -0.101 22.676 1.00 80.88 104 LYS A C 1
ATOM 832 O O . LYS A 1 104 ? -35.631 -0.813 21.754 1.00 80.88 104 LYS A O 1
ATOM 837 N N . GLU A 1 105 ? -36.033 1.223 22.612 1.00 84.25 105 GLU A N 1
ATOM 838 C CA . GLU A 1 105 ? -35.738 1.987 21.400 1.00 84.25 105 GLU A CA 1
ATOM 839 C C . GLU A 1 105 ? -34.299 2.497 21.452 1.00 84.25 105 GLU A C 1
ATOM 841 O O . GLU A 1 105 ? -33.930 3.228 22.364 1.00 84.25 105 GLU A O 1
ATOM 846 N N . ILE A 1 106 ? -33.473 2.055 20.505 1.00 84.94 106 ILE A N 1
ATOM 847 C CA . ILE A 1 106 ? -32.117 2.566 20.296 1.00 84.94 106 ILE A CA 1
ATOM 848 C C . ILE A 1 106 ? -31.997 2.846 18.812 1.00 84.94 106 ILE A C 1
ATOM 850 O O . ILE A 1 106 ? -32.250 1.956 17.996 1.00 84.94 106 ILE A O 1
ATOM 854 N N . THR A 1 107 ? -31.610 4.065 18.477 1.00 86.69 107 THR A N 1
ATOM 855 C CA . THR A 1 107 ? -31.298 4.431 17.101 1.00 86.69 107 THR A CA 1
ATOM 856 C C . THR A 1 107 ? -29.937 3.883 16.691 1.00 86.69 107 THR A C 1
ATOM 858 O O . THR A 1 107 ? -29.066 3.591 17.517 1.00 86.69 107 THR A O 1
ATOM 861 N N . LYS A 1 108 ? -29.733 3.766 15.382 1.00 83.31 108 LYS A N 1
ATOM 862 C CA . LYS A 1 108 ? -28.439 3.386 14.825 1.00 83.31 108 LYS A CA 1
ATOM 863 C C . LYS A 1 108 ? -27.353 4.368 15.272 1.00 83.31 108 LYS A C 1
ATOM 865 O O . LYS A 1 108 ? -26.324 3.934 15.772 1.00 83.31 108 LYS A O 1
ATOM 870 N N . GLU A 1 109 ? -27.609 5.667 15.177 1.00 83.62 109 GLU A N 1
ATOM 871 C CA . GLU A 1 109 ? -26.667 6.731 15.536 1.00 83.62 109 GLU A CA 1
ATOM 872 C C . GLU A 1 109 ? -26.236 6.661 17.009 1.00 83.62 109 GLU A C 1
ATOM 874 O O . GLU A 1 109 ? -25.055 6.818 17.322 1.00 83.62 109 GLU A O 1
ATOM 879 N N . GLU A 1 110 ? -27.167 6.372 17.922 1.00 87.25 110 GLU A N 1
ATOM 880 C CA . GLU A 1 110 ? -26.844 6.186 19.339 1.00 87.25 110 GLU A CA 1
ATOM 881 C C . GLU A 1 110 ? -25.931 4.978 19.548 1.00 87.25 110 GLU A C 1
ATOM 883 O O . GLU A 1 110 ? -24.904 5.095 20.218 1.00 87.25 110 GLU A O 1
ATOM 888 N N . LEU A 1 111 ? -26.266 3.831 18.946 1.00 87.06 111 LEU A N 1
ATOM 889 C CA . LEU A 1 111 ? -25.465 2.612 19.064 1.00 87.06 111 LEU A CA 1
ATOM 890 C C . LEU A 1 111 ? -24.053 2.805 18.494 1.00 87.06 111 LEU A C 1
ATOM 892 O O . LEU A 1 111 ? -23.073 2.350 19.082 1.00 87.06 111 LEU A O 1
ATOM 896 N N . GLU A 1 112 ? -23.935 3.524 17.382 1.00 84.62 112 GLU A N 1
ATOM 897 C CA . GLU A 1 112 ? -22.658 3.915 16.783 1.00 84.62 112 GLU A CA 1
ATOM 898 C C . GLU A 1 112 ? -21.819 4.788 17.731 1.00 84.62 112 GLU A C 1
ATOM 900 O O . GLU A 1 112 ? -20.610 4.577 17.855 1.00 84.62 112 GLU A O 1
ATOM 905 N N . GLY A 1 113 ? -22.453 5.699 18.475 1.00 84.56 113 GLY A N 1
ATOM 906 C CA . GLY A 1 113 ? -21.804 6.465 19.542 1.00 84.56 113 GLY A CA 1
ATOM 907 C C . GLY A 1 113 ? -21.218 5.579 20.648 1.00 84.56 113 GLY A C 1
ATOM 908 O O . GLY A 1 113 ? -20.104 5.833 21.118 1.00 84.56 113 GLY A O 1
ATOM 909 N N . TYR A 1 114 ? -21.908 4.493 21.015 1.00 88.06 114 TYR A N 1
ATOM 910 C CA . TYR A 1 114 ? -21.378 3.499 21.955 1.00 88.06 114 TYR A CA 1
ATOM 911 C C . TYR A 1 114 ? -20.153 2.770 21.392 1.00 88.06 114 TYR A C 1
ATOM 913 O O . TYR A 1 114 ? -19.173 2.600 22.117 1.00 88.06 114 TYR A O 1
ATOM 921 N N . PHE A 1 115 ? -20.151 2.393 20.110 1.00 85.00 115 PHE A N 1
ATOM 922 C CA . PHE A 1 115 ? -18.965 1.799 19.479 1.00 85.00 115 PHE A CA 1
ATOM 923 C C . PHE A 1 115 ? -17.748 2.732 19.537 1.00 85.00 115 PHE A C 1
ATOM 925 O O . PHE A 1 115 ? -16.652 2.279 19.864 1.00 85.00 115 PHE A O 1
ATOM 932 N N . VAL A 1 116 ? -17.937 4.033 19.295 1.00 83.19 116 VAL A N 1
ATOM 933 C CA . VAL A 1 116 ? -16.858 5.032 19.397 1.00 83.19 116 VAL A CA 1
ATOM 934 C C . VAL A 1 116 ? -16.370 5.178 20.840 1.00 83.19 116 VAL A C 1
ATOM 936 O O . VAL A 1 116 ? -15.166 5.143 21.091 1.00 83.19 116 VAL A O 1
ATOM 939 N N . LYS A 1 117 ? -17.288 5.295 21.808 1.00 87.06 117 LYS A N 1
ATOM 940 C CA . LYS A 1 117 ? -16.948 5.426 23.235 1.00 87.06 117 LYS A CA 1
ATOM 941 C C . LYS A 1 117 ? -16.156 4.224 23.759 1.00 87.06 117 LYS A C 1
ATOM 943 O O . LYS A 1 117 ? -15.239 4.390 24.561 1.00 87.06 117 LYS A O 1
ATOM 948 N N . TYR A 1 118 ? -16.512 3.023 23.311 1.00 87.25 118 TYR A N 1
ATOM 949 C CA . TYR A 1 118 ? -15.946 1.760 23.779 1.00 87.25 118 TYR A CA 1
ATOM 950 C C . TYR A 1 118 ? -14.848 1.187 22.870 1.00 87.25 118 TYR A C 1
ATOM 952 O O . TYR A 1 118 ? -14.437 0.047 23.082 1.00 87.25 118 TYR A O 1
ATOM 960 N N . ALA A 1 119 ? -14.325 1.967 21.915 1.00 80.25 119 ALA A N 1
ATOM 961 C CA . ALA A 1 119 ? -13.381 1.514 20.884 1.00 80.25 119 ALA A CA 1
ATOM 962 C C . ALA A 1 119 ? -12.156 0.744 21.424 1.00 80.25 119 ALA A C 1
ATOM 964 O O . ALA A 1 119 ? -11.697 -0.207 20.800 1.00 80.25 119 ALA A O 1
ATOM 965 N N . ASN A 1 120 ? -11.670 1.094 22.620 1.00 79.94 120 ASN A N 1
ATOM 966 C CA . ASN A 1 120 ? -10.497 0.459 23.234 1.00 79.94 120 ASN A CA 1
ATOM 967 C C . ASN A 1 120 ? -10.849 -0.611 24.283 1.00 79.94 120 ASN A C 1
ATOM 969 O O . ASN A 1 120 ? -9.968 -1.077 25.002 1.00 79.94 120 ASN A O 1
ATOM 973 N N . LYS A 1 121 ? -12.122 -1.003 24.411 1.00 87.25 121 LYS A N 1
ATOM 974 C CA . LYS A 1 121 ? -12.605 -2.005 25.377 1.00 87.25 121 LYS A CA 1
ATOM 975 C C . LYS A 1 121 ? -13.238 -3.185 24.624 1.00 87.25 121 LYS A C 1
ATOM 977 O O . LYS A 1 121 ? -14.461 -3.230 24.484 1.00 87.25 121 LYS A O 1
ATOM 982 N N . PRO A 1 122 ? -12.454 -4.187 24.175 1.00 84.00 122 PRO A N 1
ATOM 983 C CA . PRO A 1 122 ? -1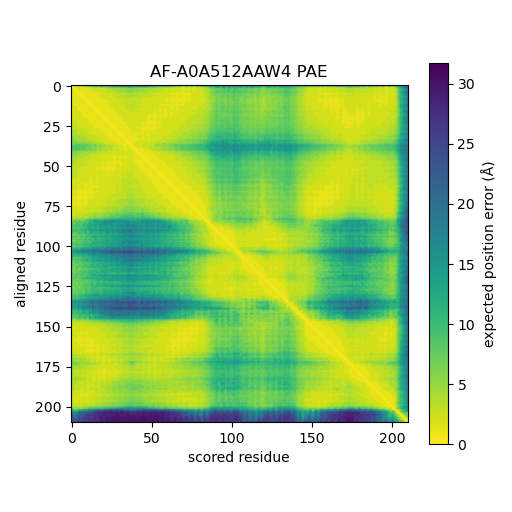2.946 -5.280 23.326 1.00 84.00 122 PRO A CA 1
ATOM 984 C C . PRO A 1 122 ? -14.150 -6.036 23.902 1.00 84.00 122 PRO A C 1
ATOM 986 O O . PRO A 1 122 ? -15.066 -6.414 23.174 1.00 84.00 122 PRO A O 1
ATOM 989 N N . LEU A 1 123 ? -14.187 -6.227 25.224 1.00 87.50 123 LEU A N 1
ATOM 990 C CA . LEU A 1 123 ? -15.313 -6.881 25.895 1.00 87.50 123 LEU A CA 1
ATOM 991 C C . LEU A 1 123 ? -16.594 -6.032 25.860 1.00 87.50 123 LEU A C 1
ATOM 993 O O . LEU A 1 123 ? -17.680 -6.587 25.700 1.00 87.50 123 LEU A O 1
ATOM 997 N N . ALA A 1 124 ? -16.479 -4.704 25.957 1.00 89.94 124 ALA A N 1
ATOM 998 C CA . ALA A 1 124 ? -17.616 -3.803 25.798 1.00 89.94 124 ALA A CA 1
ATOM 999 C C . ALA A 1 124 ? -18.123 -3.812 24.350 1.00 89.94 124 ALA A C 1
ATOM 1001 O O . ALA A 1 124 ? -19.319 -3.974 24.133 1.00 89.94 124 ALA A O 1
ATOM 1002 N N . LEU A 1 125 ? -17.225 -3.751 23.359 1.00 87.25 125 LEU A N 1
ATOM 1003 C CA . LEU A 1 125 ? -17.589 -3.858 21.938 1.00 87.25 125 LEU A CA 1
ATOM 1004 C C . LEU A 1 125 ? -18.311 -5.170 21.620 1.00 87.25 125 LEU A C 1
ATOM 1006 O O . LEU A 1 125 ? -19.325 -5.165 20.922 1.00 87.25 125 LEU A O 1
ATOM 1010 N N . LYS A 1 126 ? -17.833 -6.292 22.176 1.00 87.44 126 LYS A N 1
ATOM 1011 C CA . LYS A 1 126 ? -18.519 -7.584 22.065 1.00 87.44 126 LYS A CA 1
ATOM 1012 C C . LYS A 1 126 ? -19.945 -7.495 22.609 1.00 87.44 126 LYS A C 1
ATOM 1014 O O . LYS A 1 126 ? -20.871 -7.954 21.946 1.00 87.44 126 LYS A O 1
ATOM 1019 N N . LYS A 1 127 ? -20.133 -6.861 23.771 1.00 90.69 127 LYS A N 1
ATOM 1020 C CA . LYS A 1 127 ? -21.461 -6.705 24.366 1.00 90.69 127 LYS A CA 1
ATOM 1021 C C . LYS A 1 127 ? -22.377 -5.798 23.542 1.00 90.69 127 LYS A C 1
ATOM 1023 O O . LYS A 1 127 ? -23.551 -6.115 23.391 1.00 90.69 127 LYS A O 1
ATOM 1028 N N . ILE A 1 128 ? -21.853 -4.719 22.961 1.00 89.94 128 ILE A N 1
ATOM 1029 C CA . ILE A 1 128 ? -22.623 -3.830 22.076 1.00 89.94 128 ILE A CA 1
ATOM 1030 C C . ILE A 1 128 ? -23.076 -4.583 20.813 1.00 89.94 128 ILE A C 1
ATOM 1032 O O . ILE A 1 128 ? -24.231 -4.447 20.415 1.00 89.94 128 ILE A O 1
ATOM 1036 N N . ARG A 1 129 ? -22.222 -5.438 20.222 1.00 87.50 129 ARG A N 1
ATOM 1037 C CA . ARG A 1 129 ? -22.616 -6.316 19.098 1.00 87.50 129 ARG A CA 1
ATOM 1038 C C . ARG A 1 129 ? -23.731 -7.292 19.490 1.00 87.50 129 ARG A C 1
ATOM 1040 O O . ARG A 1 129 ? -24.655 -7.492 18.711 1.00 87.50 129 ARG A O 1
ATOM 1047 N N . GLU A 1 130 ? -23.670 -7.881 20.687 1.00 89.38 130 GLU A N 1
ATOM 1048 C CA . GLU A 1 130 ? -24.749 -8.742 21.202 1.00 89.38 130 GLU A CA 1
ATOM 1049 C C . GLU A 1 130 ? -26.080 -7.979 21.291 1.00 89.38 130 GLU A C 1
ATOM 1051 O O . GLU A 1 130 ? -27.082 -8.451 20.762 1.00 89.38 130 GLU A O 1
ATOM 1056 N N . ILE A 1 131 ? -26.071 -6.769 21.865 1.00 88.56 131 ILE A N 1
ATOM 1057 C CA . ILE A 1 131 ? -27.265 -5.910 21.975 1.00 88.56 131 ILE A CA 1
ATOM 1058 C C . ILE A 1 131 ? -27.838 -5.574 20.593 1.00 88.56 131 ILE A C 1
ATOM 1060 O O . ILE A 1 131 ? -29.053 -5.584 20.402 1.00 88.56 131 ILE A O 1
ATOM 1064 N N . ALA A 1 132 ? -26.974 -5.278 19.621 1.00 87.06 132 ALA A N 1
ATOM 1065 C CA . ALA A 1 132 ? -27.400 -4.965 18.263 1.00 87.06 132 ALA A CA 1
ATOM 1066 C C . ALA A 1 132 ? -28.055 -6.171 17.566 1.00 87.06 132 ALA A C 1
ATOM 1068 O O . ALA A 1 132 ? -29.077 -6.014 16.905 1.00 87.06 132 ALA A O 1
ATOM 1069 N N . ASN A 1 133 ? -27.515 -7.378 17.760 1.00 85.31 133 ASN A N 1
ATOM 1070 C CA . ASN A 1 133 ? -28.048 -8.609 17.168 1.00 85.31 133 ASN A CA 1
ATOM 1071 C C . ASN A 1 133 ? -29.412 -9.025 17.739 1.00 85.31 133 ASN A C 1
ATOM 1073 O O . ASN A 1 133 ? -30.177 -9.715 17.067 1.00 85.31 133 ASN A O 1
ATOM 1077 N N . GLU A 1 134 ? -29.735 -8.609 18.963 1.00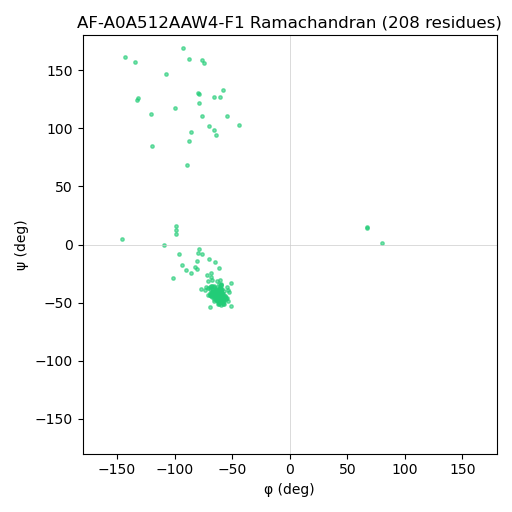 86.31 134 GLU A N 1
ATOM 1078 C CA . GLU A 1 134 ? -31.043 -8.847 19.587 1.00 86.31 134 GLU A CA 1
ATOM 1079 C C . GLU A 1 134 ? -32.143 -7.916 19.036 1.00 86.31 134 GLU A C 1
ATOM 1081 O O . GLU A 1 134 ? -33.325 -8.116 19.326 1.00 86.31 134 GLU A O 1
ATOM 1086 N N . LYS A 1 135 ? -31.779 -6.915 18.218 1.00 81.69 135 LYS A N 1
ATOM 1087 C CA . LYS A 1 135 ? -32.686 -5.882 17.705 1.00 81.69 135 LYS A CA 1
ATOM 1088 C C . LYS A 1 135 ? -32.749 -5.886 16.171 1.00 81.69 135 LYS A C 1
ATOM 1090 O O . LYS A 1 135 ? -31.782 -5.483 15.528 1.00 81.69 135 LYS A O 1
ATOM 1095 N N . PRO A 1 136 ? -33.895 -6.258 15.565 1.00 75.25 136 PRO A N 1
ATOM 1096 C CA . PRO A 1 136 ? -34.032 -6.380 14.110 1.00 75.25 136 PRO A CA 1
ATOM 1097 C C . PRO A 1 136 ? -33.622 -5.127 13.325 1.00 75.25 136 PRO A C 1
ATOM 1099 O O . PRO A 1 136 ? -32.961 -5.241 12.294 1.00 75.25 136 PRO A O 1
ATOM 1102 N N . ASP A 1 137 ? -33.947 -3.940 13.843 1.00 75.62 137 ASP A N 1
ATOM 1103 C CA . ASP A 1 137 ? -33.679 -2.652 13.185 1.00 75.62 137 ASP A CA 1
ATOM 1104 C C . ASP A 1 137 ? -32.182 -2.283 13.140 1.00 75.62 137 ASP A C 1
ATOM 1106 O O . ASP A 1 137 ? -31.781 -1.380 12.406 1.00 75.62 137 ASP A O 1
ATOM 1110 N N . LEU A 1 138 ? -31.336 -2.990 13.900 1.00 74.69 138 LEU A N 1
ATOM 1111 C CA . LEU A 1 138 ? -29.899 -2.721 14.034 1.00 74.69 138 LEU A CA 1
ATOM 1112 C C . LEU A 1 138 ? -29.022 -3.779 13.341 1.00 74.69 138 LEU A C 1
ATOM 1114 O O . LEU A 1 138 ? -27.800 -3.636 13.314 1.00 74.69 138 LEU A O 1
ATOM 1118 N N . LEU A 1 139 ? -29.627 -4.797 12.714 1.00 69.88 139 LEU A N 1
ATOM 1119 C CA . LEU A 1 139 ? -28.919 -5.886 12.022 1.00 69.88 139 LEU A CA 1
ATOM 1120 C C . LEU A 1 139 ? -28.103 -5.426 10.798 1.00 69.88 139 LEU A C 1
ATOM 1122 O O . LEU A 1 139 ? -27.262 -6.175 10.311 1.00 69.88 139 LEU A O 1
ATOM 1126 N N . MET A 1 140 ? -28.337 -4.210 10.293 1.00 70.19 140 MET A N 1
ATOM 1127 C CA . MET A 1 140 ? -27.631 -3.638 9.134 1.00 70.19 140 MET A CA 1
ATOM 1128 C C . MET A 1 140 ? -26.493 -2.675 9.506 1.00 70.19 140 MET A C 1
ATOM 1130 O O . MET A 1 140 ? -26.054 -1.873 8.677 1.00 70.19 140 MET A O 1
ATOM 1134 N N . ILE A 1 141 ? -26.030 -2.690 10.755 1.00 71.81 141 ILE A N 1
ATOM 1135 C CA . ILE A 1 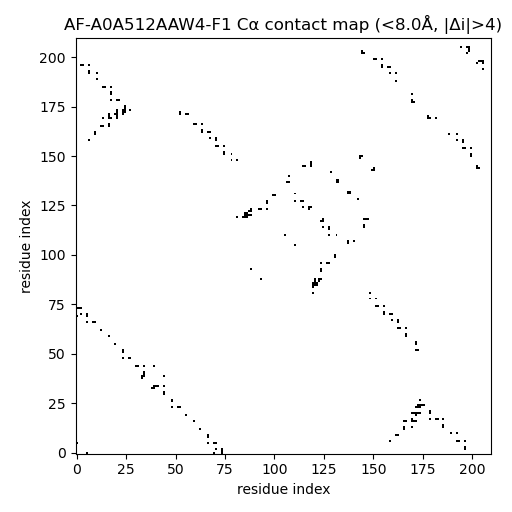141 ? -24.837 -1.934 11.135 1.00 71.81 141 ILE A CA 1
ATOM 1136 C C . ILE A 1 141 ? -23.608 -2.717 10.679 1.00 71.81 141 ILE A C 1
ATOM 1138 O O . ILE A 1 141 ? -23.390 -3.852 11.090 1.00 71.81 141 ILE A O 1
ATOM 1142 N N . ASP A 1 142 ? -22.788 -2.085 9.845 1.00 73.62 142 ASP A N 1
ATOM 1143 C CA . ASP A 1 142 ? -21.456 -2.589 9.549 1.00 73.62 142 ASP A CA 1
ATOM 1144 C C . ASP A 1 142 ? -20.575 -2.412 10.793 1.00 73.62 142 ASP A C 1
ATOM 1146 O O . ASP A 1 142 ? -20.147 -1.308 11.130 1.00 73.62 142 ASP A O 1
ATOM 1150 N N . PHE A 1 143 ? -20.357 -3.505 11.522 1.00 69.50 143 PHE A N 1
ATOM 1151 C CA . PHE A 1 143 ? -19.529 -3.509 12.725 1.00 69.50 143 PHE A CA 1
ATOM 1152 C C . PHE A 1 143 ? -18.028 -3.567 12.428 1.00 69.50 143 PHE A C 1
ATOM 1154 O O . PHE A 1 143 ? -17.234 -3.334 13.347 1.00 69.50 143 PHE A O 1
ATOM 1161 N N . GLU A 1 144 ? -17.626 -3.888 11.195 1.00 68.81 144 GLU A N 1
ATOM 1162 C CA . GLU A 1 144 ? -16.214 -3.980 10.808 1.00 68.81 144 GLU A CA 1
ATOM 1163 C C . GLU A 1 144 ? -15.571 -2.593 10.761 1.00 68.81 144 GLU A C 1
ATOM 1165 O O . GLU A 1 144 ? -14.414 -2.432 11.147 1.00 68.81 144 GLU A O 1
ATOM 1170 N N . ARG A 1 145 ? -16.343 -1.549 10.430 1.00 72.00 145 ARG A N 1
ATOM 1171 C CA . ARG A 1 145 ? -15.865 -0.153 10.461 1.00 72.00 145 ARG A CA 1
ATOM 1172 C C . ARG A 1 145 ? -15.425 0.333 11.852 1.00 72.00 145 ARG A C 1
ATOM 1174 O O . ARG A 1 145 ? -14.675 1.305 11.966 1.00 72.00 145 ARG A O 1
ATOM 1181 N N . PHE A 1 146 ? -15.873 -0.336 12.913 1.00 71.38 146 PHE A N 1
ATOM 1182 C CA . PHE A 1 146 ? -15.500 -0.037 14.300 1.00 71.38 146 PHE A CA 1
ATOM 1183 C C . PHE A 1 146 ? -14.361 -0.910 14.824 1.00 71.38 146 PHE A C 1
ATOM 1185 O O . PHE A 1 146 ? -13.852 -0.670 15.917 1.00 71.38 146 PHE A O 1
ATOM 1192 N N . ASP A 1 147 ? -13.962 -1.921 14.060 1.00 77.75 147 ASP A N 1
ATOM 1193 C CA . ASP A 1 147 ? -12.867 -2.805 14.413 1.00 77.75 147 ASP A CA 1
ATOM 1194 C C . ASP A 1 147 ? -11.552 -2.203 13.909 1.00 77.75 147 ASP A C 1
ATOM 1196 O O . ASP A 1 147 ? -11.125 -2.411 12.773 1.00 77.75 147 ASP A O 1
ATOM 1200 N N . THR A 1 148 ? -10.930 -1.373 14.749 1.00 80.44 148 THR A N 1
ATOM 1201 C CA . THR A 1 148 ? -9.700 -0.653 14.391 1.00 80.44 148 THR A CA 1
ATOM 1202 C C . THR A 1 148 ? -8.557 -1.606 14.036 1.00 80.44 148 THR A C 1
ATOM 1204 O O . THR A 1 148 ? -7.780 -1.308 13.131 1.00 80.44 148 THR A O 1
ATOM 1207 N N . GLU A 1 149 ? -8.468 -2.770 14.691 1.00 84.12 149 GLU A N 1
ATOM 1208 C CA . GLU A 1 149 ? -7.453 -3.783 14.378 1.00 84.12 149 GLU A CA 1
ATOM 1209 C C . GLU A 1 149 ? -7.695 -4.393 12.990 1.00 84.12 149 GLU A C 1
ATOM 1211 O O . GLU A 1 149 ? -6.765 -4.466 12.179 1.00 84.12 149 GLU A O 1
ATOM 1216 N N . GLN A 1 150 ? -8.944 -4.748 12.670 1.00 83.19 150 GLN A N 1
ATOM 1217 C CA . GLN A 1 150 ? -9.300 -5.249 11.341 1.00 83.19 150 GLN A CA 1
ATOM 1218 C C . GLN A 1 150 ? -9.096 -4.189 10.250 1.00 83.19 150 GLN A C 1
ATOM 1220 O O . GLN A 1 150 ? -8.563 -4.491 9.181 1.00 83.19 150 GLN A O 1
ATOM 1225 N N . ARG A 1 151 ? -9.465 -2.932 10.512 1.00 86.44 151 ARG A N 1
ATOM 1226 C CA . ARG A 1 151 ? -9.220 -1.805 9.599 1.00 86.44 151 ARG A CA 1
ATOM 1227 C C . ARG A 1 151 ? -7.736 -1.596 9.332 1.00 86.44 151 ARG A C 1
ATOM 1229 O O . ARG A 1 151 ? -7.351 -1.426 8.177 1.00 86.44 151 ARG A O 1
ATOM 1236 N N . LEU A 1 152 ? -6.906 -1.649 10.372 1.00 91.38 152 LEU A N 1
ATOM 1237 C CA . LEU A 1 152 ? -5.454 -1.554 10.250 1.00 91.38 152 LEU A CA 1
ATOM 1238 C C . LEU A 1 152 ? -4.894 -2.713 9.407 1.00 91.38 152 LEU A C 1
ATOM 1240 O O . LEU A 1 152 ? -4.068 -2.499 8.516 1.00 91.38 152 LEU A O 1
ATOM 1244 N N . TYR A 1 153 ? -5.371 -3.940 9.642 1.00 91.69 153 TYR A N 1
ATOM 1245 C CA . TYR A 1 153 ? -5.002 -5.102 8.831 1.00 91.69 153 TYR A CA 1
ATOM 1246 C C . TYR A 1 153 ? -5.395 -4.922 7.358 1.00 91.69 153 TYR A C 1
ATOM 1248 O O . TYR A 1 153 ? -4.575 -5.153 6.467 1.00 91.69 153 TYR A O 1
ATOM 1256 N N . ASN A 1 154 ? -6.619 -4.467 7.094 1.00 90.94 154 ASN A N 1
ATOM 1257 C CA . ASN A 1 154 ? -7.117 -4.227 5.742 1.00 90.94 154 ASN A CA 1
ATOM 1258 C C . ASN A 1 154 ? -6.310 -3.132 5.030 1.00 90.94 154 ASN A C 1
ATOM 1260 O O . ASN A 1 154 ? -5.926 -3.325 3.875 1.00 90.94 154 ASN A O 1
ATOM 1264 N N . LEU A 1 155 ? -5.989 -2.028 5.718 1.00 94.19 155 LEU A N 1
ATOM 1265 C CA . LEU A 1 155 ? -5.151 -0.959 5.170 1.00 94.19 155 LEU A CA 1
ATOM 1266 C C . LEU A 1 155 ? -3.786 -1.500 4.734 1.00 94.19 155 LEU A C 1
ATOM 1268 O O . LEU A 1 155 ? -3.366 -1.265 3.601 1.00 94.19 155 LEU A O 1
ATOM 1272 N N . ARG A 1 156 ? -3.117 -2.276 5.597 1.00 96.38 156 ARG A N 1
ATOM 1273 C CA . ARG A 1 156 ? -1.838 -2.927 5.271 1.00 96.38 156 ARG A CA 1
ATOM 1274 C C . ARG A 1 156 ? -1.948 -3.760 3.992 1.00 96.38 156 ARG A C 1
ATOM 1276 O O . ARG A 1 156 ? -1.093 -3.635 3.116 1.00 96.38 156 ARG A O 1
ATOM 1283 N N . GLN A 1 157 ? -2.974 -4.606 3.869 1.00 96.06 157 GLN A N 1
ATOM 1284 C CA . GLN A 1 157 ? -3.147 -5.450 2.680 1.00 96.06 157 GLN A CA 1
ATOM 1285 C C . GLN A 1 157 ? -3.358 -4.614 1.417 1.00 96.06 157 GLN A C 1
ATOM 1287 O O . GLN A 1 157 ? -2.679 -4.846 0.417 1.00 96.06 157 GLN A O 1
ATOM 1292 N N . ARG A 1 158 ? -4.251 -3.622 1.473 1.00 95.50 158 ARG A N 1
ATOM 1293 C CA . ARG A 1 158 ? -4.572 -2.778 0.317 1.00 95.50 158 ARG A CA 1
ATOM 1294 C C . ARG A 1 158 ? -3.375 -1.939 -0.133 1.00 95.50 158 ARG A C 1
ATOM 1296 O O . ARG A 1 158 ? -3.061 -1.932 -1.316 1.00 95.50 158 ARG A O 1
ATOM 1303 N N . LEU A 1 159 ? -2.619 -1.333 0.787 1.00 97.31 159 LEU A N 1
ATOM 1304 C CA . LEU A 1 159 ? -1.398 -0.599 0.422 1.00 97.31 159 LEU A CA 1
ATOM 1305 C C . LEU A 1 159 ? -0.347 -1.504 -0.237 1.00 97.31 159 LEU A C 1
ATOM 1307 O O . LEU A 1 159 ? 0.292 -1.094 -1.205 1.00 97.31 159 LEU A O 1
ATOM 1311 N N . LYS A 1 160 ? -0.176 -2.745 0.243 1.00 97.38 160 LYS A N 1
ATOM 1312 C CA . LYS A 1 160 ? 0.725 -3.709 -0.411 1.00 97.38 160 LYS A CA 1
ATOM 1313 C C . LYS A 1 160 ? 0.223 -4.051 -1.811 1.00 97.38 160 LYS A C 1
ATOM 1315 O O . LYS A 1 160 ? 1.020 -4.052 -2.744 1.00 97.38 160 LYS A O 1
ATOM 1320 N N . GLN A 1 161 ? -1.076 -4.306 -1.970 1.00 95.56 161 GLN A N 1
ATOM 1321 C CA . GLN A 1 161 ? -1.684 -4.570 -3.277 1.00 95.56 161 GLN A CA 1
ATOM 1322 C C . GLN A 1 161 ? -1.430 -3.427 -4.262 1.00 95.56 161 GLN A C 1
ATOM 1324 O O . GLN A 1 161 ? -1.002 -3.709 -5.376 1.00 95.56 161 GLN A O 1
ATOM 1329 N N . GLU A 1 162 ? -1.581 -2.169 -3.846 1.00 95.00 162 GLU A N 1
ATOM 1330 C CA . GLU A 1 162 ? -1.281 -1.002 -4.687 1.00 95.00 162 GLU A CA 1
ATOM 1331 C C . GLU A 1 162 ? 0.193 -0.943 -5.107 1.00 95.00 162 GLU A C 1
ATOM 1333 O O . GLU A 1 162 ? 0.512 -0.733 -6.278 1.00 95.00 162 GLU A O 1
ATOM 1338 N N . VAL A 1 163 ? 1.118 -1.208 -4.179 1.00 97.31 163 VAL A N 1
ATOM 1339 C CA . VAL A 1 163 ? 2.557 -1.280 -4.484 1.00 97.31 163 VAL A CA 1
ATOM 1340 C C . VAL A 1 163 ? 2.855 -2.361 -5.530 1.00 97.31 163 VAL A C 1
ATOM 1342 O O . VAL A 1 163 ? 3.578 -2.102 -6.496 1.00 97.31 163 VAL A O 1
ATOM 1345 N N . TYR A 1 164 ? 2.285 -3.560 -5.379 1.00 95.50 164 TYR A N 1
ATOM 1346 C CA . TYR A 1 164 ? 2.455 -4.648 -6.349 1.00 95.50 164 TYR A CA 1
ATOM 1347 C C . TYR A 1 164 ? 1.745 -4.369 -7.678 1.00 95.50 164 TYR A C 1
ATOM 1349 O O . TYR A 1 164 ? 2.277 -4.713 -8.734 1.00 95.50 164 TYR A O 1
ATOM 1357 N N . PHE A 1 165 ? 0.578 -3.725 -7.645 1.00 93.50 165 PHE A N 1
ATOM 1358 C CA . PHE A 1 165 ? -0.158 -3.316 -8.836 1.00 93.50 165 PHE A CA 1
ATOM 1359 C C . PHE A 1 165 ? 0.674 -2.341 -9.668 1.00 93.50 165 PHE A C 1
ATOM 1361 O O . PHE A 1 165 ? 0.873 -2.583 -10.858 1.00 93.50 165 PHE A O 1
ATOM 1368 N N . ILE A 1 166 ? 1.222 -1.296 -9.043 1.00 94.81 166 ILE A N 1
ATOM 1369 C CA . ILE A 1 166 ? 2.096 -0.317 -9.697 1.00 94.81 166 ILE A CA 1
ATOM 1370 C C . ILE A 1 166 ? 3.335 -1.002 -10.294 1.00 94.81 166 ILE A C 1
ATOM 1372 O O . ILE A 1 166 ? 3.681 -0.755 -11.451 1.00 94.81 166 ILE A O 1
ATOM 1376 N N . ASP A 1 167 ? 4.010 -1.872 -9.534 1.00 94.75 167 ASP A N 1
ATOM 1377 C CA . ASP A 1 167 ? 5.202 -2.583 -10.015 1.00 94.75 167 ASP A CA 1
ATOM 1378 C C . ASP A 1 167 ? 4.894 -3.458 -11.242 1.00 94.75 167 ASP A C 1
ATOM 1380 O O . ASP A 1 167 ? 5.640 -3.414 -12.228 1.00 94.75 167 ASP A O 1
ATOM 1384 N N . GLY A 1 168 ? 3.782 -4.201 -11.189 1.00 91.69 168 GLY A N 1
ATOM 1385 C CA . GLY A 1 168 ? 3.394 -5.203 -12.181 1.00 91.69 168 GLY A CA 1
ATOM 1386 C C . GLY A 1 168 ? 2.630 -4.684 -13.402 1.00 91.69 168 GLY A C 1
ATOM 1387 O O . GLY A 1 168 ? 2.693 -5.328 -14.444 1.00 91.69 168 GLY A O 1
ATOM 1388 N N . ASN A 1 169 ? 1.934 -3.546 -13.313 1.00 90.88 169 ASN A N 1
ATOM 1389 C CA . ASN A 1 169 ? 1.128 -3.015 -14.424 1.00 90.88 169 ASN A CA 1
ATOM 1390 C C . ASN A 1 169 ? 1.819 -1.874 -15.175 1.00 90.88 169 ASN A C 1
ATOM 1392 O O . ASN A 1 169 ? 1.613 -1.725 -16.377 1.00 90.88 169 ASN A O 1
ATOM 1396 N N . TYR A 1 170 ? 2.677 -1.089 -14.518 1.00 93.19 170 TYR A N 1
ATOM 1397 C CA . TYR A 1 170 ? 3.437 -0.021 -15.182 1.00 93.19 170 TYR A CA 1
ATOM 1398 C C . TYR A 1 170 ? 4.759 -0.585 -15.717 1.00 93.19 170 TYR A C 1
ATOM 1400 O O . TYR A 1 170 ? 5.851 -0.345 -15.187 1.00 93.19 170 TYR A O 1
ATOM 1408 N N . LEU A 1 171 ? 4.633 -1.439 -16.736 1.00 92.19 171 LEU A N 1
ATOM 1409 C CA . LEU A 1 171 ? 5.734 -2.200 -17.320 1.00 92.19 171 LEU A CA 1
ATOM 1410 C C . LEU A 1 171 ? 6.576 -1.343 -18.266 1.00 92.19 171 LEU A C 1
ATOM 1412 O O . LEU A 1 171 ? 6.076 -0.726 -19.199 1.00 92.19 171 LEU A O 1
ATOM 1416 N N . VAL A 1 172 ? 7.890 -1.363 -18.055 1.00 93.44 172 VAL A N 1
ATOM 1417 C CA . VAL A 1 172 ? 8.862 -0.696 -18.925 1.00 93.44 172 VAL A CA 1
ATOM 1418 C C . VAL A 1 172 ? 9.200 -1.645 -20.073 1.00 93.44 172 VAL A C 1
ATOM 1420 O O . VAL A 1 172 ? 9.989 -2.567 -19.888 1.00 93.44 172 VAL A O 1
ATOM 1423 N N . ASN A 1 173 ? 8.542 -1.487 -21.222 1.00 90.50 173 ASN A N 1
ATOM 1424 C CA . ASN A 1 173 ? 8.670 -2.412 -22.360 1.00 90.50 173 ASN A CA 1
ATOM 1425 C C . ASN A 1 173 ? 8.574 -1.745 -23.749 1.00 90.50 173 ASN A C 1
ATOM 1427 O O . ASN A 1 173 ? 8.552 -2.453 -24.751 1.00 90.50 173 ASN A O 1
ATOM 1431 N N . GLY A 1 174 ? 8.482 -0.413 -23.822 1.00 90.75 174 GLY A N 1
ATOM 1432 C CA . GLY A 1 174 ? 8.353 0.325 -25.087 1.00 90.75 174 GLY A CA 1
ATOM 1433 C C . GLY A 1 174 ? 6.938 0.356 -25.679 1.00 90.75 174 GLY A C 1
ATOM 1434 O O . GLY A 1 174 ? 6.726 0.967 -26.726 1.00 90.75 174 GLY A O 1
ATOM 1435 N N . ASP A 1 175 ? 5.946 -0.250 -25.020 1.00 93.75 175 ASP A N 1
ATOM 1436 C CA . ASP A 1 175 ? 4.565 -0.250 -25.497 1.00 93.75 175 ASP A CA 1
ATOM 1437 C C . ASP A 1 175 ? 3.884 1.106 -25.242 1.00 93.75 175 ASP A C 1
ATOM 1439 O O . ASP A 1 175 ? 3.566 1.491 -24.113 1.00 93.75 175 ASP A O 1
ATOM 1443 N N . LYS A 1 176 ? 3.620 1.836 -26.329 1.00 94.31 176 LYS A N 1
ATOM 1444 C CA . LYS A 1 176 ? 2.962 3.149 -26.295 1.00 94.31 176 LYS A CA 1
ATOM 1445 C C . LYS A 1 176 ? 1.494 3.072 -25.878 1.00 94.31 176 LYS A C 1
ATOM 1447 O O . LYS A 1 176 ? 0.983 4.039 -25.317 1.00 94.31 176 LYS A O 1
ATOM 1452 N N . ILE A 1 177 ? 0.815 1.952 -26.138 1.00 94.00 177 ILE A N 1
ATOM 1453 C CA . ILE A 1 177 ? -0.568 1.735 -25.694 1.00 94.00 177 ILE A CA 1
ATOM 1454 C C . ILE A 1 177 ? -0.572 1.533 -24.180 1.00 94.00 177 ILE A C 1
ATOM 1456 O O . ILE A 1 177 ? -1.373 2.160 -23.488 1.00 94.00 177 ILE A O 1
ATOM 1460 N N . ALA A 1 178 ? 0.365 0.739 -23.655 1.00 93.38 178 ALA A N 1
ATOM 1461 C CA . ALA A 1 178 ? 0.538 0.583 -22.213 1.00 93.38 178 ALA A CA 1
ATOM 1462 C C . ALA A 1 178 ? 0.889 1.917 -21.530 1.00 93.38 178 ALA A C 1
ATOM 1464 O O . ALA A 1 178 ? 0.315 2.237 -20.490 1.00 93.38 178 ALA A O 1
ATOM 1465 N N . LEU A 1 179 ? 1.770 2.733 -22.127 1.00 95.81 179 LEU A N 1
ATOM 1466 C CA . LEU A 1 179 ? 2.088 4.077 -21.627 1.00 95.81 179 LEU A CA 1
ATOM 1467 C C . LEU A 1 179 ? 0.852 4.989 -21.593 1.00 95.81 179 LEU A C 1
ATOM 1469 O O . LEU A 1 179 ? 0.617 5.668 -20.592 1.00 95.81 179 LEU A O 1
ATOM 1473 N N . ALA A 1 180 ? 0.048 4.992 -22.659 1.00 94.19 180 ALA A N 1
ATOM 1474 C CA . ALA A 1 180 ? -1.197 5.752 -22.702 1.00 94.19 180 ALA A CA 1
ATOM 1475 C C . ALA A 1 180 ? -2.185 5.271 -21.626 1.00 94.19 180 ALA A C 1
ATOM 1477 O O . ALA A 1 180 ? -2.722 6.097 -20.890 1.00 94.19 180 ALA A O 1
ATOM 1478 N N . GLY A 1 181 ? -2.353 3.955 -21.463 1.00 92.56 181 GLY A N 1
ATOM 1479 C CA . GLY A 1 181 ? -3.174 3.371 -20.400 1.00 92.56 181 GLY A CA 1
ATOM 1480 C C . GLY A 1 181 ? -2.716 3.800 -19.004 1.00 92.56 181 GLY A C 1
ATOM 1481 O O . GLY A 1 181 ? -3.522 4.298 -18.224 1.00 92.56 181 GLY A O 1
ATOM 1482 N N . ALA A 1 182 ? -1.412 3.717 -18.723 1.00 93.25 182 ALA A N 1
ATOM 1483 C CA . ALA A 1 182 ? -0.845 4.168 -17.453 1.00 93.25 182 ALA A CA 1
ATOM 1484 C C . ALA A 1 182 ? -1.085 5.668 -17.207 1.00 93.25 182 ALA A C 1
ATOM 1486 O O . ALA A 1 182 ? -1.386 6.064 -16.085 1.00 93.25 182 ALA A O 1
ATOM 1487 N N . SER A 1 183 ? -1.013 6.511 -18.245 1.00 93.06 183 SER A N 1
ATOM 1488 C CA . SER A 1 183 ? -1.310 7.947 -18.115 1.00 93.06 183 SER A CA 1
ATOM 1489 C C . SER A 1 183 ? -2.763 8.228 -17.715 1.00 93.06 183 SER A C 1
ATOM 1491 O O . SER A 1 183 ? -3.024 9.204 -17.014 1.00 93.06 183 SER A O 1
ATOM 1493 N N . MET A 1 184 ? -3.696 7.366 -18.135 1.00 91.12 184 MET A N 1
ATOM 1494 C CA . MET A 1 184 ? -5.118 7.492 -17.816 1.00 91.12 184 MET A CA 1
ATOM 1495 C C . MET A 1 184 ? -5.418 7.035 -16.390 1.00 91.12 184 MET A C 1
ATOM 1497 O O . MET A 1 184 ? -6.230 7.659 -15.721 1.00 91.12 184 MET A O 1
ATOM 1501 N N . THR A 1 185 ? -4.758 5.978 -15.912 1.00 90.50 185 THR A N 1
ATOM 1502 C CA . THR A 1 185 ? -5.058 5.382 -14.601 1.00 90.50 185 THR A CA 1
ATOM 1503 C C . THR A 1 185 ? -4.256 5.985 -13.456 1.00 90.50 185 THR A C 1
ATOM 1505 O O . THR A 1 185 ? -4.658 5.861 -12.303 1.00 90.50 185 THR A O 1
ATOM 1508 N N . ILE A 1 186 ? -3.109 6.620 -13.730 1.00 90.38 186 ILE A N 1
ATOM 1509 C CA . ILE A 1 186 ? -2.176 6.999 -12.667 1.00 90.38 186 ILE A CA 1
ATOM 1510 C C . ILE A 1 186 ? -2.787 7.953 -11.645 1.00 90.38 186 ILE A C 1
ATOM 1512 O O . ILE A 1 186 ? -2.563 7.757 -10.456 1.00 90.38 186 ILE A O 1
ATOM 1516 N N . ASN A 1 187 ? -3.573 8.940 -12.074 1.00 90.06 187 ASN A N 1
ATOM 1517 C CA . ASN A 1 187 ? -4.211 9.879 -11.151 1.00 90.06 187 ASN A CA 1
ATOM 1518 C C . ASN A 1 187 ? -5.276 9.185 -10.295 1.00 90.06 187 ASN A C 1
ATOM 1520 O O . ASN A 1 187 ? -5.266 9.371 -9.081 1.00 90.06 187 ASN A O 1
ATOM 1524 N N . ASP A 1 188 ? -6.095 8.317 -10.892 1.00 88.5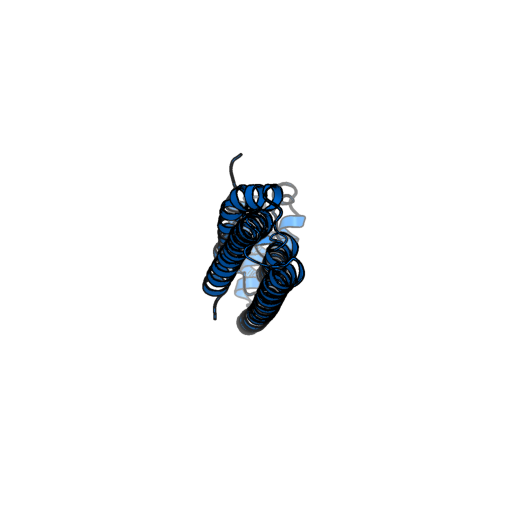6 188 ASP A N 1
ATOM 1525 C CA . ASP A 1 188 ? -7.102 7.532 -10.171 1.00 88.56 188 ASP A CA 1
ATOM 1526 C C . ASP A 1 188 ? -6.454 6.635 -9.107 1.00 88.56 188 ASP A C 1
ATOM 1528 O O . ASP A 1 188 ? -6.938 6.561 -7.978 1.00 88.56 188 ASP A O 1
ATOM 1532 N N . THR A 1 189 ? -5.314 6.007 -9.424 1.00 87.44 189 THR A N 1
ATOM 1533 C CA . THR A 1 189 ? -4.510 5.255 -8.446 1.00 87.44 189 THR A CA 1
ATOM 1534 C C . THR A 1 189 ? -4.053 6.152 -7.290 1.00 87.44 189 THR A C 1
ATOM 1536 O O . THR A 1 189 ? -4.119 5.747 -6.129 1.00 87.44 189 THR A O 1
ATOM 1539 N N . MET A 1 190 ? -3.613 7.386 -7.570 1.00 90.38 190 MET A N 1
ATOM 1540 C CA . MET A 1 190 ? -3.198 8.322 -6.515 1.00 90.38 190 MET A CA 1
ATOM 1541 C C . MET A 1 190 ? -4.368 8.738 -5.617 1.00 90.38 190 MET A C 1
ATOM 1543 O O . MET A 1 190 ? -4.203 8.789 -4.400 1.00 90.38 190 MET A O 1
ATOM 1547 N N . GLU A 1 191 ? -5.534 9.015 -6.198 1.00 91.56 191 GLU A N 1
ATOM 1548 C CA . GLU A 1 191 ? -6.744 9.362 -5.446 1.00 91.56 191 GLU A CA 1
ATOM 1549 C C . GLU A 1 191 ? -7.274 8.182 -4.628 1.00 91.56 191 GLU A C 1
ATOM 1551 O O . GLU A 1 191 ? -7.772 8.362 -3.516 1.00 91.56 191 GLU A O 1
ATOM 1556 N N . HIS A 1 192 ? -7.161 6.960 -5.152 1.00 90.00 192 HIS A N 1
ATOM 1557 C CA . HIS A 1 192 ? -7.537 5.764 -4.410 1.00 90.00 192 HIS A CA 1
ATOM 1558 C C . HIS A 1 192 ? -6.664 5.585 -3.163 1.00 90.00 192 HIS A C 1
ATOM 1560 O O . HIS A 1 192 ? -7.178 5.318 -2.081 1.00 90.00 192 HIS A O 1
ATOM 1566 N N . LEU A 1 193 ? -5.355 5.822 -3.276 1.00 93.12 193 LEU A N 1
ATOM 1567 C CA . LEU A 1 193 ? -4.440 5.806 -2.133 1.00 93.12 193 LEU A CA 1
ATOM 1568 C C . LEU A 1 193 ? -4.812 6.842 -1.056 1.00 93.12 193 LEU A C 1
ATOM 1570 O O . LEU A 1 193 ? -4.641 6.565 0.133 1.00 93.12 193 LEU A O 1
ATOM 1574 N N . ASP A 1 194 ? -5.323 8.016 -1.450 1.00 92.62 194 ASP A N 1
ATOM 1575 C CA . ASP A 1 194 ? -5.885 8.996 -0.509 1.00 92.62 194 ASP A CA 1
ATOM 1576 C C . ASP A 1 194 ? -7.090 8.429 0.233 1.00 92.62 194 ASP A C 1
ATOM 1578 O O . ASP A 1 194 ? -7.078 8.412 1.463 1.00 92.62 194 ASP A O 1
ATOM 1582 N N . GLN A 1 195 ? -8.058 7.873 -0.498 1.00 90.44 195 GLN A N 1
ATOM 1583 C CA . GLN A 1 195 ? -9.245 7.245 0.090 1.00 90.44 195 GLN A CA 1
ATOM 1584 C C . GLN A 1 195 ? -8.889 6.151 1.089 1.00 90.44 195 GLN A C 1
ATOM 1586 O O . GLN A 1 195 ? -9.404 6.171 2.198 1.00 90.44 195 GLN A O 1
ATOM 1591 N N . LEU A 1 196 ? -7.969 5.245 0.751 1.00 91.12 196 LEU A N 1
ATOM 1592 C CA . LEU A 1 196 ? -7.593 4.143 1.641 1.00 91.12 196 LEU A CA 1
ATOM 1593 C C . LEU A 1 196 ? -7.076 4.626 2.999 1.00 91.12 196 LEU A C 1
ATOM 1595 O O . LEU A 1 196 ? -7.448 4.085 4.042 1.00 91.12 196 LEU A O 1
ATOM 1599 N N . VAL A 1 197 ? -6.203 5.636 2.997 1.00 91.94 197 VAL A N 1
ATOM 1600 C CA . VAL A 1 197 ? -5.671 6.186 4.248 1.00 91.94 197 VAL A CA 1
ATOM 1601 C C . VAL A 1 197 ? -6.725 7.018 4.969 1.00 91.94 197 VAL A C 1
ATOM 1603 O O . VAL A 1 197 ? -6.830 6.915 6.187 1.00 91.94 197 VAL A O 1
ATOM 1606 N N . ASP A 1 198 ? -7.530 7.799 4.255 1.00 89.00 198 ASP A N 1
ATOM 1607 C CA . ASP A 1 198 ? -8.568 8.628 4.868 1.00 89.00 198 ASP A CA 1
ATOM 1608 C C . ASP A 1 198 ? -9.675 7.772 5.506 1.00 89.00 198 ASP A C 1
ATOM 1610 O O . ASP A 1 198 ? -10.088 8.054 6.631 1.00 89.00 198 ASP A O 1
ATOM 1614 N N . GLU A 1 199 ? -10.092 6.681 4.858 1.00 84.06 199 GLU A N 1
ATOM 1615 C CA . GLU A 1 199 ? -11.011 5.663 5.396 1.00 84.06 199 GLU A CA 1
ATOM 1616 C C . GLU A 1 199 ? -10.486 5.093 6.716 1.00 84.06 199 GLU A C 1
ATOM 1618 O O . GLU A 1 199 ? -11.212 5.000 7.711 1.00 84.06 199 GLU A O 1
ATOM 1623 N N . TYR A 1 200 ? -9.193 4.762 6.755 1.00 86.19 200 TYR A N 1
ATOM 1624 C CA . TYR A 1 200 ? -8.555 4.280 7.971 1.00 86.19 200 TYR A CA 1
ATOM 1625 C C . TYR A 1 200 ? -8.508 5.345 9.072 1.00 86.19 200 TYR A C 1
ATOM 1627 O O . TYR A 1 200 ? -8.831 5.039 10.221 1.00 86.19 200 TYR A O 1
ATOM 1635 N N . MET A 1 201 ? -8.134 6.582 8.741 1.00 82.06 201 MET A N 1
ATOM 1636 C CA . MET A 1 201 ? -7.956 7.662 9.719 1.00 82.06 201 MET A CA 1
ATOM 1637 C C . MET A 1 201 ? -9.281 8.187 10.276 1.00 82.06 201 MET A C 1
ATOM 1639 O O . MET A 1 201 ? -9.359 8.546 11.449 1.00 82.06 201 MET A O 1
ATOM 1643 N N . THR A 1 202 ? -10.322 8.249 9.448 1.00 73.62 202 THR A N 1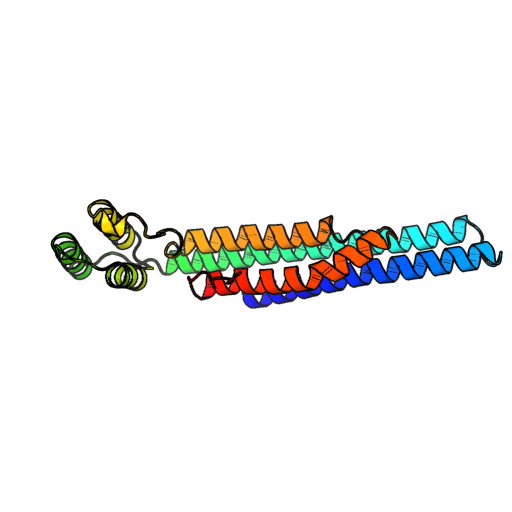
ATOM 1644 C CA . THR A 1 202 ? -11.630 8.804 9.825 1.00 73.62 202 THR A CA 1
ATOM 1645 C C . THR A 1 202 ? -12.605 7.743 10.328 1.00 73.62 202 THR A C 1
ATOM 1647 O O . THR A 1 202 ? -13.585 8.082 10.987 1.00 73.62 202 THR A O 1
ATOM 1650 N N . GLY A 1 203 ? -12.344 6.459 10.056 1.00 63.31 203 GLY A N 1
ATOM 1651 C CA . GLY A 1 203 ? -13.258 5.362 10.383 1.00 63.31 203 GLY A CA 1
ATOM 1652 C C . GLY A 1 203 ? -14.561 5.374 9.581 1.00 63.31 203 GLY A C 1
ATOM 1653 O O . GLY A 1 203 ? -15.504 4.679 9.956 1.00 63.31 203 GLY A O 1
ATOM 1654 N N . VAL A 1 204 ? -14.627 6.164 8.505 1.00 52.31 204 VAL A N 1
ATOM 1655 C CA . VAL A 1 204 ? -15.813 6.365 7.672 1.00 52.31 204 VAL A CA 1
ATOM 1656 C C . VAL A 1 204 ? -15.408 6.227 6.208 1.00 52.31 204 VAL A C 1
ATOM 1658 O O . VAL A 1 204 ? -14.532 6.943 5.731 1.00 52.31 204 VAL A O 1
ATOM 1661 N N . GLU A 1 205 ? -16.074 5.325 5.484 1.00 42.09 205 GLU A N 1
ATOM 1662 C CA . GLU A 1 205 ? -16.064 5.316 4.021 1.00 42.09 205 GLU A CA 1
ATOM 1663 C C . GLU A 1 205 ? -16.504 6.691 3.513 1.00 42.09 205 GLU A C 1
ATOM 1665 O O . GLU A 1 205 ? -17.672 7.082 3.644 1.00 42.09 205 GLU A O 1
ATOM 1670 N N . LEU A 1 206 ? -15.574 7.441 2.921 1.00 37.00 206 LEU A N 1
ATOM 1671 C CA . LEU A 1 206 ? -15.935 8.560 2.066 1.00 37.00 206 LEU A CA 1
ATOM 1672 C C . LEU A 1 206 ? -16.679 7.964 0.876 1.00 37.00 206 LEU A C 1
ATOM 1674 O O . LEU A 1 206 ? -16.069 7.519 -0.092 1.0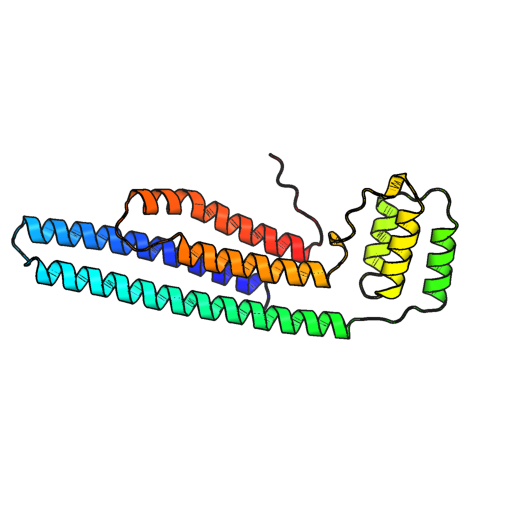0 37.00 206 LEU A O 1
ATOM 1678 N N . LYS A 1 207 ? -18.014 7.935 0.973 1.00 32.97 207 LYS A N 1
ATOM 1679 C CA . LYS A 1 207 ? -18.916 7.645 -0.139 1.00 32.97 207 LYS A CA 1
ATOM 1680 C C . LYS A 1 207 ? -18.437 8.419 -1.367 1.00 32.97 207 LYS A C 1
ATOM 1682 O O . LYS A 1 207 ? -18.691 9.618 -1.487 1.00 32.97 207 LYS A O 1
ATOM 1687 N N . LYS A 1 208 ? -17.787 7.724 -2.298 1.00 29.16 208 LYS A N 1
ATOM 1688 C CA . LYS A 1 208 ? -17.732 8.151 -3.690 1.00 29.16 208 LYS A CA 1
ATOM 1689 C C . LYS A 1 208 ? -19.164 8.053 -4.205 1.00 29.16 208 LYS A C 1
ATOM 1691 O O . LYS A 1 208 ? -19.662 6.966 -4.485 1.00 29.16 208 LYS A O 1
ATOM 1696 N N . ASN A 1 209 ? -19.855 9.191 -4.230 1.00 28.84 209 ASN A N 1
ATOM 1697 C CA . ASN A 1 209 ? -21.024 9.330 -5.081 1.00 28.84 209 ASN A CA 1
ATOM 1698 C C . ASN A 1 209 ? -20.574 9.069 -6.523 1.00 28.84 209 ASN A C 1
ATOM 1700 O O . ASN A 1 209 ? -19.528 9.564 -6.942 1.00 28.84 209 ASN A O 1
ATOM 1704 N N . ILE A 1 210 ? -21.376 8.239 -7.186 1.00 32.16 210 ILE A N 1
ATOM 1705 C CA . ILE A 1 210 ? -21.360 7.886 -8.608 1.00 32.16 210 ILE A CA 1
ATOM 1706 C C . ILE A 1 210 ? -21.144 9.124 -9.481 1.00 32.16 210 ILE A C 1
ATOM 1708 O O . ILE A 1 210 ? -21.804 10.152 -9.195 1.00 32.16 210 ILE A O 1
#

Sequence (210 aa):
MSFTTIKEEIKIFGKRKYQLMKDYVELDEEMNKKLAAGTIGTKTAQDQLDQAYNNSKKESQHRRDELADKIEVEYEKELKTLKESVQSVTADDVAELSLLASTKEITKEELEGYFVKYANKPLALKKIREIANEKPDLLMIDFERFDTEQRLYNLRQRLKQEVYFIDGNYLVNGDKIALAGASMTINDTMEHLDQLVDEYMTGVELKKNI

Mean predicted aligned error: 6.89 Å

Solvent-accessible surface area (backbone atoms only — not comparable to full-atom values): 11747 Å² total; per-residue (Å²): 135,50,71,73,56,52,45,54,52,51,44,51,50,48,55,49,37,51,48,49,27,50,55,42,33,51,49,51,54,50,39,52,52,35,44,75,69,65,76,46,54,73,65,62,44,49,55,52,52,52,50,52,42,49,51,51,50,51,54,47,52,53,51,43,53,54,51,47,50,52,48,51,56,46,48,55,52,52,52,49,52,53,63,71,57,54,44,82,81,49,73,66,54,52,53,52,52,52,49,57,62,67,47,86,83,76,55,66,70,59,55,52,51,50,49,64,76,31,61,46,18,68,70,52,44,53,51,52,53,52,49,32,69,77,33,83,92,43,65,83,63,75,63,62,62,64,33,62,68,58,42,52,52,49,46,49,52,51,55,43,49,50,47,52,46,45,61,70,68,49,61,64,74,56,53,64,66,58,49,52,51,46,67,68,45,50,61,58,54,45,52,48,50,48,48,55,51,46,29,59,75,68,52,45,81,76,78,77,75,131